Protein AF-A0A9P6L3S0-F1 (afdb_monomer_lite)

Radius of gyration: 37.4 Å; chains: 1; bounding box: 106×52×99 Å

Foldseek 3Di:
DDDDDDDDDDDDDDDDDDDDDDPPPPDPDPDDPDPDPDDQDDDLVSVLVVLVVQLVVLVVVLVVLVVVQVVPPDDDPPDDRCNVVSVVSNVVSVVVNVVSVVPDPDDDPPVLVVCVVVVHDSVVVVVVVVVVVVVVVVVVVVVVVVVVVVLVVVVVVCCVVPVVCVVVSVVVVPPDDPPDPDPPDD

pLDDT: mean 77.79, std 22.4, range [33.81, 98.5]

InterPro domains:
  IPR019145 Mediator complex, subunit Med10 [PF09748] (57-168)

Organism: NCBI:txid56493

Structure (mmCIF, N/CA/C/O backbone):
data_AF-A0A9P6L3S0-F1
#
_entry.id   AF-A0A9P6L3S0-F1
#
loop_
_atom_site.group_PDB
_atom_site.id
_atom_site.type_symbol
_atom_site.label_atom_id
_atom_site.label_alt_id
_atom_site.label_comp_id
_atom_site.label_asym_id
_atom_site.label_entity_id
_atom_site.label_seq_id
_atom_site.pdbx_PDB_ins_code
_atom_site.Cartn_x
_atom_site.Cartn_y
_atom_site.Cartn_z
_atom_site.occupancy
_atom_site.B_iso_or_equiv
_atom_site.auth_seq_id
_atom_site.auth_comp_id
_atom_site.auth_asym_id
_atom_site.auth_atom_id
_atom_site.pdbx_PDB_model_num
ATOM 1 N N . MET A 1 1 ? -80.466 -21.678 23.713 1.00 36.19 1 MET A N 1
ATOM 2 C CA . MET A 1 1 ? -80.021 -23.000 23.225 1.00 36.19 1 MET A CA 1
ATOM 3 C C . MET A 1 1 ? -79.194 -22.789 21.971 1.00 36.19 1 MET A C 1
ATOM 5 O O . MET A 1 1 ? -79.570 -21.986 21.131 1.00 36.19 1 MET A O 1
ATOM 9 N N . ILE A 1 2 ? -78.038 -23.440 21.944 1.00 39.84 2 ILE A N 1
ATOM 10 C CA . ILE A 1 2 ? -76.988 -23.414 20.921 1.00 39.84 2 ILE A CA 1
ATOM 11 C C . ILE A 1 2 ? -77.471 -24.205 19.691 1.00 39.84 2 ILE A C 1
ATOM 13 O O . ILE A 1 2 ? -78.136 -25.219 19.889 1.00 39.84 2 ILE A O 1
ATOM 17 N N . THR A 1 3 ? -77.133 -23.787 18.462 1.00 38.44 3 THR A N 1
ATOM 18 C CA . THR A 1 3 ? -76.385 -24.572 17.438 1.00 38.44 3 THR A CA 1
ATOM 19 C C . THR A 1 3 ? -76.565 -24.054 15.997 1.00 38.44 3 THR A C 1
ATOM 21 O O . THR A 1 3 ? -77.657 -23.719 15.555 1.00 38.44 3 THR A O 1
ATOM 24 N N . HIS A 1 4 ? -75.411 -23.984 15.320 1.00 40.97 4 HIS A N 1
ATOM 25 C CA . HIS A 1 4 ? -75.074 -23.826 13.890 1.00 40.97 4 HIS A CA 1
ATOM 26 C C . HIS A 1 4 ? -75.721 -24.891 12.956 1.00 40.97 4 HIS A C 1
ATOM 28 O O . HIS A 1 4 ? -76.479 -25.705 13.479 1.00 40.97 4 HIS A O 1
ATOM 34 N N . PRO A 1 5 ? -75.335 -25.071 11.657 1.00 63.59 5 PRO A N 1
ATOM 35 C CA . PRO A 1 5 ? -74.514 -24.276 10.698 1.00 63.59 5 PRO A CA 1
ATOM 36 C C . PRO A 1 5 ? -75.133 -24.193 9.269 1.00 63.59 5 PRO A C 1
ATOM 38 O O . PRO A 1 5 ? -76.147 -24.824 9.002 1.00 63.59 5 PRO A O 1
ATOM 41 N N . ALA A 1 6 ? -74.474 -23.490 8.329 1.00 37.34 6 ALA A N 1
ATOM 42 C CA . ALA A 1 6 ? -73.977 -24.045 7.043 1.00 37.34 6 ALA A CA 1
ATOM 43 C C . ALA A 1 6 ? -73.708 -22.952 5.979 1.00 37.34 6 ALA A C 1
ATOM 45 O O . ALA A 1 6 ? -74.602 -22.210 5.585 1.00 37.34 6 ALA A O 1
ATOM 46 N N . SER A 1 7 ? -72.467 -22.907 5.487 1.00 40.56 7 SER A N 1
ATOM 47 C CA . SER A 1 7 ? -72.060 -22.386 4.159 1.00 40.56 7 SER A CA 1
ATOM 48 C C . SER A 1 7 ? -72.322 -23.485 3.091 1.00 40.56 7 SER A C 1
ATOM 50 O O . SER A 1 7 ? -72.719 -24.571 3.520 1.00 40.56 7 SER A O 1
ATOM 52 N N . PRO A 1 8 ? -72.041 -23.363 1.763 1.00 52.34 8 PRO A N 1
ATOM 53 C CA . PRO A 1 8 ? -71.324 -22.319 0.999 1.00 52.34 8 PRO A CA 1
ATOM 54 C C . PRO A 1 8 ? -71.945 -21.992 -0.395 1.00 52.34 8 PRO A C 1
ATOM 56 O O . PRO A 1 8 ? -72.910 -22.628 -0.799 1.00 52.34 8 PRO A O 1
ATOM 59 N N . THR A 1 9 ? -71.379 -21.035 -1.151 1.00 36.12 9 THR A N 1
ATOM 60 C CA . THR A 1 9 ? -71.015 -21.109 -2.601 1.00 36.12 9 THR A CA 1
ATOM 61 C C . THR A 1 9 ? -70.808 -19.711 -3.226 1.00 36.12 9 THR A C 1
ATOM 63 O O . THR A 1 9 ? -71.665 -18.840 -3.145 1.00 36.12 9 THR A O 1
ATOM 66 N N . SER A 1 10 ? -69.649 -19.525 -3.868 1.00 39.81 10 SER A N 1
ATOM 67 C CA . SER A 1 10 ? -69.268 -18.442 -4.814 1.00 39.81 10 SER A CA 1
ATOM 68 C C . SER A 1 10 ? -69.122 -19.090 -6.220 1.00 39.81 10 SER A C 1
ATOM 70 O O . SER A 1 10 ? -69.081 -20.326 -6.225 1.00 39.81 10 SER A O 1
ATOM 72 N N . PRO 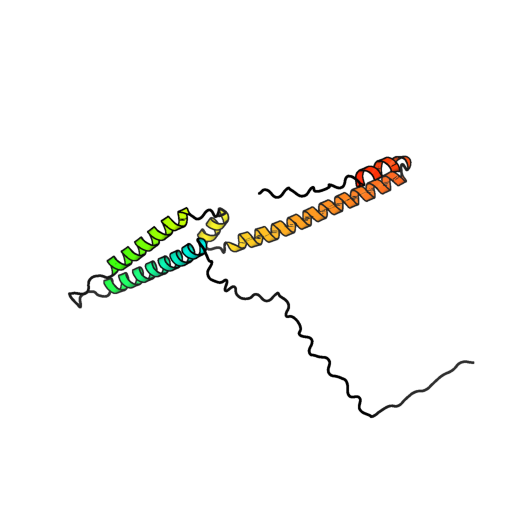A 1 11 ? -68.950 -18.406 -7.392 1.00 48.53 11 PRO A N 1
ATOM 73 C CA . PRO A 1 11 ? -68.384 -17.056 -7.611 1.00 48.53 11 PRO A CA 1
ATOM 74 C C . PRO A 1 11 ? -68.914 -16.242 -8.843 1.00 48.53 11 PRO A C 1
ATOM 76 O O . PRO A 1 11 ? -69.837 -16.659 -9.535 1.00 48.53 11 PRO A O 1
ATOM 79 N N . SER A 1 12 ? -68.208 -15.130 -9.142 1.00 33.81 12 SER A N 1
ATOM 80 C CA . SER A 1 12 ? -68.087 -14.388 -10.429 1.00 33.81 12 SER A CA 1
ATOM 81 C C . SER A 1 12 ? -69.222 -13.419 -10.811 1.00 33.81 12 SER A C 1
ATOM 83 O O . SER A 1 12 ? -70.386 -13.761 -10.723 1.00 33.81 12 SER A O 1
ATOM 85 N N . SER A 1 13 ? -69.009 -12.202 -11.326 1.00 35.81 13 SER A N 1
ATOM 86 C CA . SER A 1 13 ? -67.822 -11.417 -11.696 1.00 35.81 13 SER A CA 1
ATOM 87 C C . SER A 1 13 ? -68.298 -9.978 -11.980 1.00 35.81 13 SER A C 1
ATOM 89 O O . SER A 1 13 ? -69.328 -9.803 -12.627 1.00 35.81 13 SER A O 1
ATOM 91 N N . SER A 1 14 ? -67.569 -8.950 -11.539 1.00 36.91 14 SER A N 1
ATOM 92 C CA . SER A 1 14 ? -67.627 -7.606 -12.132 1.00 36.91 14 SER A CA 1
ATOM 93 C C . SER A 1 14 ? -66.351 -6.845 -11.786 1.00 36.91 14 SER A C 1
ATOM 95 O O . SER A 1 14 ? -65.942 -6.780 -10.629 1.00 36.91 14 SER A O 1
ATOM 97 N N . ALA A 1 15 ? -65.735 -6.311 -12.833 1.00 37.41 15 ALA A N 1
ATOM 98 C CA . ALA A 1 15 ? -64.419 -5.704 -12.905 1.00 37.41 15 ALA A CA 1
ATOM 99 C C . ALA A 1 15 ? -64.142 -4.617 -11.853 1.00 37.41 15 ALA A C 1
ATOM 101 O O . ALA A 1 15 ? -64.903 -3.662 -11.705 1.00 37.41 15 ALA A O 1
ATOM 102 N N . PHE A 1 16 ? -62.980 -4.728 -11.210 1.00 36.25 16 PHE A N 1
ATOM 103 C CA . PHE A 1 16 ? -62.315 -3.641 -10.502 1.00 36.25 16 PHE A CA 1
ATOM 104 C C . PHE A 1 16 ? -61.090 -3.242 -11.325 1.00 36.25 16 PHE A C 1
ATOM 106 O O . PHE A 1 16 ? -60.255 -4.087 -11.643 1.00 36.25 16 PHE A O 1
ATOM 113 N N . VAL A 1 17 ? -61.004 -1.967 -11.693 1.00 46.59 17 VAL A N 1
ATOM 114 C CA . VAL A 1 17 ? -59.798 -1.355 -12.255 1.00 46.59 17 VAL A CA 1
ATOM 115 C C . VAL A 1 17 ? -58.958 -0.882 -11.066 1.00 46.59 17 VAL A C 1
ATOM 117 O O . VAL A 1 17 ? -59.401 0.042 -10.383 1.00 46.59 17 VAL A O 1
ATOM 120 N N . PRO A 1 18 ? -57.780 -1.462 -10.764 1.00 38.50 18 PRO A N 1
ATOM 121 C CA . PRO A 1 18 ? -56.887 -0.870 -9.789 1.00 38.50 18 PRO A CA 1
ATOM 122 C C . PRO A 1 18 ? -55.943 0.110 -10.491 1.00 38.50 18 PRO A C 1
ATOM 124 O O . PRO A 1 18 ? -55.361 -0.182 -11.537 1.00 38.50 18 PRO A O 1
ATOM 127 N N . ALA A 1 19 ? -55.803 1.288 -9.891 1.00 42.41 19 ALA A N 1
ATOM 128 C CA . ALA A 1 19 ? -54.773 2.254 -10.225 1.00 42.41 19 ALA A CA 1
ATOM 129 C C . ALA A 1 19 ? -53.387 1.590 -10.171 1.00 42.41 19 ALA A C 1
ATOM 131 O O . ALA A 1 19 ? -53.048 0.911 -9.201 1.00 42.41 19 ALA A O 1
ATOM 132 N N . VAL A 1 20 ? -52.595 1.797 -11.221 1.00 46.62 20 VAL A N 1
ATOM 133 C CA . VAL A 1 20 ? -51.183 1.410 -11.289 1.00 46.62 20 VAL A CA 1
ATOM 134 C C . VAL A 1 20 ? -50.427 2.127 -10.161 1.00 46.62 20 VAL A C 1
ATOM 136 O O . VAL A 1 20 ? -50.418 3.360 -10.148 1.00 46.62 20 VAL A O 1
ATOM 139 N N . PRO A 1 21 ? -49.770 1.417 -9.226 1.00 46.62 21 PRO A N 1
ATOM 140 C CA . PRO A 1 21 ? -48.743 2.026 -8.400 1.00 46.62 21 PRO A CA 1
ATOM 141 C C . PRO A 1 21 ? -47.525 2.275 -9.293 1.00 46.62 21 PRO A C 1
ATOM 143 O O . PRO A 1 21 ? -47.104 1.392 -10.042 1.00 46.62 21 PRO A O 1
ATOM 146 N N . ALA A 1 22 ? -46.978 3.488 -9.232 1.00 48.97 22 ALA A N 1
ATOM 147 C CA . ALA A 1 22 ? -45.733 3.848 -9.900 1.00 48.97 22 ALA A CA 1
ATOM 148 C C . ALA A 1 22 ? -44.628 2.808 -9.612 1.00 48.97 22 ALA A C 1
ATOM 150 O O . ALA A 1 22 ? -44.590 2.264 -8.504 1.00 48.97 22 ALA A O 1
ATOM 151 N N . PRO A 1 23 ? -43.715 2.531 -10.563 1.00 42.75 23 PRO A N 1
ATOM 152 C CA . PRO A 1 23 ? -42.586 1.655 -10.299 1.00 42.75 23 PRO A CA 1
ATOM 153 C C . PRO A 1 23 ? -41.746 2.285 -9.189 1.00 42.75 23 PRO A C 1
ATOM 155 O O . PRO A 1 23 ? -41.123 3.329 -9.374 1.00 42.75 23 PRO A O 1
ATOM 158 N N . SER A 1 24 ? -41.745 1.650 -8.019 1.00 40.12 24 SER A N 1
ATOM 159 C CA . SER A 1 24 ? -40.757 1.894 -6.982 1.00 40.12 24 SER A CA 1
ATOM 160 C C . SER A 1 24 ? -39.388 1.638 -7.601 1.00 40.12 24 SER A C 1
ATOM 162 O O . SER A 1 24 ? -39.011 0.489 -7.835 1.00 40.12 24 SER A O 1
ATOM 164 N N . THR A 1 25 ? -38.666 2.710 -7.916 1.00 39.50 25 THR A N 1
ATOM 165 C CA . THR A 1 25 ? -37.251 2.658 -8.261 1.00 39.50 25 THR A CA 1
ATOM 166 C C . THR A 1 25 ? -36.519 2.112 -7.043 1.00 39.50 25 THR A C 1
ATOM 168 O O . THR A 1 25 ? -36.207 2.852 -6.112 1.00 39.50 25 THR A O 1
ATOM 171 N N . SER A 1 26 ? -36.303 0.799 -7.017 1.00 42.09 26 SER A N 1
ATOM 172 C CA . SER A 1 26 ? -35.380 0.161 -6.093 1.00 42.09 26 SER A CA 1
ATOM 173 C C . SER A 1 26 ? -34.012 0.791 -6.330 1.00 42.09 26 SER A C 1
ATOM 175 O O . SER A 1 26 ? -33.384 0.545 -7.361 1.00 42.09 26 SER A O 1
ATOM 177 N N . THR A 1 27 ? -33.570 1.647 -5.415 1.00 44.84 27 THR A N 1
ATOM 178 C CA . THR A 1 27 ? -32.173 2.072 -5.360 1.00 44.84 27 THR A CA 1
ATOM 179 C C . THR A 1 27 ? -31.319 0.810 -5.241 1.00 44.84 27 THR A C 1
ATOM 181 O O . THR A 1 27 ? -31.549 0.032 -4.310 1.00 44.84 27 THR A O 1
ATOM 184 N N . PRO A 1 28 ? -30.391 0.546 -6.175 1.00 42.53 28 PRO A N 1
ATOM 185 C CA . PRO A 1 28 ? -29.525 -0.613 -6.058 1.00 42.53 28 PRO A CA 1
ATOM 186 C C . PRO A 1 28 ? -28.640 -0.432 -4.822 1.00 42.53 28 PRO A C 1
ATOM 188 O O . PRO A 1 28 ? -28.132 0.662 -4.568 1.00 42.53 28 PRO A O 1
ATOM 191 N N . ALA A 1 29 ? -28.511 -1.497 -4.029 1.00 43.94 29 ALA A N 1
ATOM 192 C CA . ALA A 1 29 ? -27.646 -1.529 -2.857 1.00 43.94 29 ALA A CA 1
ATOM 193 C C . ALA A 1 29 ? -26.195 -1.163 -3.248 1.00 43.94 29 ALA A C 1
ATOM 195 O O . ALA A 1 29 ? -25.765 -1.540 -4.342 1.00 43.94 29 ALA A O 1
ATOM 196 N N . PRO A 1 30 ? -25.426 -0.458 -2.392 1.00 48.47 30 PRO A N 1
ATOM 197 C CA . PRO A 1 30 ? -24.122 0.096 -2.772 1.00 48.47 30 PRO A CA 1
ATOM 198 C C . PRO A 1 30 ? -23.015 -0.955 -2.933 1.00 48.47 30 PRO A C 1
ATOM 200 O O . PRO A 1 30 ? -21.938 -0.628 -3.423 1.00 48.47 30 PRO A O 1
ATOM 203 N N . ASP A 1 31 ? -23.262 -2.208 -2.554 1.00 52.88 31 ASP A N 1
ATOM 204 C CA . ASP A 1 31 ? -22.249 -3.258 -2.556 1.00 52.88 31 ASP A CA 1
ATOM 205 C C . ASP A 1 31 ? -22.349 -4.132 -3.806 1.00 52.88 31 ASP A C 1
ATOM 207 O O . ASP A 1 31 ? -22.933 -5.214 -3.839 1.00 52.88 31 ASP A O 1
ATOM 211 N N . SER A 1 32 ? -21.733 -3.650 -4.877 1.00 44.53 32 SER A N 1
ATOM 212 C CA . SER A 1 32 ? -21.188 -4.510 -5.923 1.00 44.53 32 SER A CA 1
ATOM 213 C C . SER A 1 32 ? -19.760 -4.048 -6.196 1.00 44.53 32 SER A C 1
ATOM 215 O O . SER A 1 32 ? -19.552 -2.846 -6.379 1.00 44.53 32 SER A O 1
ATOM 217 N N . PRO A 1 33 ? -18.760 -4.952 -6.213 1.00 47.09 33 PRO A N 1
ATOM 218 C CA . PRO A 1 33 ? -17.369 -4.572 -6.376 1.00 47.09 33 PRO A CA 1
ATOM 219 C C . PRO A 1 33 ? -17.178 -4.109 -7.816 1.00 47.09 33 PRO A C 1
ATOM 221 O O . PRO A 1 33 ? -16.961 -4.898 -8.736 1.00 47.09 33 PRO A O 1
ATOM 224 N N . ARG A 1 34 ? -17.300 -2.802 -8.033 1.00 52.50 34 ARG A N 1
ATOM 225 C CA . ARG A 1 34 ? -16.847 -2.175 -9.265 1.00 52.50 34 ARG A CA 1
ATOM 226 C C . ARG A 1 34 ? -15.345 -2.424 -9.315 1.00 52.50 34 ARG A C 1
ATOM 228 O O . ARG A 1 34 ? -14.624 -1.898 -8.475 1.00 52.50 34 ARG A O 1
ATOM 235 N N . LEU A 1 35 ? -14.890 -3.254 -10.258 1.00 41.25 35 LEU A N 1
ATOM 236 C CA . LEU A 1 35 ? -13.470 -3.370 -10.587 1.00 41.25 35 LEU A CA 1
ATOM 237 C C . LEU A 1 35 ? -12.919 -1.949 -10.723 1.00 41.25 35 LEU A C 1
ATOM 239 O O . LEU A 1 35 ? -13.374 -1.169 -11.563 1.00 41.25 35 LEU A O 1
ATOM 243 N N . SER A 1 36 ? -12.031 -1.613 -9.797 1.00 46.91 36 SER A N 1
ATOM 244 C CA . SER A 1 36 ? -11.532 -0.279 -9.515 1.00 46.91 36 SER A CA 1
ATOM 245 C C . SER A 1 36 ? -10.761 0.253 -10.718 1.00 46.91 36 SER A C 1
ATOM 247 O O . SER A 1 36 ? -9.560 0.050 -10.834 1.00 46.91 36 SER A O 1
ATOM 249 N N . GLN A 1 37 ? -11.433 0.949 -11.629 1.00 45.03 37 GLN A N 1
ATOM 250 C CA . GLN A 1 37 ? -10.759 1.976 -12.413 1.00 45.03 37 GLN A CA 1
ATOM 251 C C . GLN A 1 37 ? -10.904 3.272 -11.630 1.00 45.03 37 GLN A C 1
ATOM 253 O O . GLN A 1 37 ? -11.813 4.069 -11.860 1.00 45.03 37 GLN A O 1
ATOM 258 N N . THR A 1 38 ? -10.042 3.427 -10.628 1.00 55.50 38 THR A N 1
ATOM 259 C CA . THR A 1 38 ? -9.727 4.755 -10.115 1.00 55.50 38 THR A CA 1
ATOM 260 C C . THR A 1 38 ? -9.110 5.546 -11.271 1.00 55.50 38 THR A C 1
ATOM 262 O O . THR A 1 38 ? -8.281 4.987 -11.995 1.00 55.50 38 THR A O 1
ATOM 265 N N . PRO A 1 39 ? -9.531 6.802 -11.510 1.00 62.31 39 PRO A N 1
ATOM 266 C CA . PRO A 1 39 ? -8.854 7.656 -12.483 1.00 62.31 39 PRO A CA 1
ATOM 267 C C . PRO A 1 39 ? -7.349 7.717 -12.160 1.00 62.31 39 PRO A C 1
ATOM 269 O O . PRO A 1 39 ? -6.996 7.514 -10.992 1.00 62.31 39 PRO A O 1
ATOM 272 N N . PRO A 1 40 ? -6.474 7.973 -13.156 1.00 61.78 40 PRO A N 1
ATOM 273 C CA . PRO A 1 40 ? -5.042 8.112 -12.915 1.00 61.78 40 PRO A CA 1
ATOM 274 C C . PRO A 1 40 ? -4.829 9.062 -11.735 1.00 61.78 40 PRO A C 1
ATOM 276 O O . PRO A 1 40 ? -5.460 10.128 -11.724 1.00 61.78 40 PRO A O 1
ATOM 279 N N . PRO A 1 41 ? -4.037 8.675 -10.723 1.00 65.81 41 PRO A N 1
ATOM 280 C CA . PRO A 1 41 ? -3.834 9.529 -9.570 1.00 65.81 41 PRO A CA 1
ATOM 281 C C . PRO A 1 41 ? -3.326 10.886 -10.057 1.00 65.81 41 PRO A C 1
ATOM 283 O O . PRO A 1 41 ? -2.483 10.968 -10.940 1.00 65.81 41 PRO A O 1
ATOM 286 N N . THR A 1 42 ? -3.906 11.966 -9.550 1.00 76.69 42 THR A N 1
ATOM 287 C CA . THR A 1 42 ? -3.472 13.332 -9.865 1.00 76.69 42 THR A CA 1
ATOM 288 C C . THR A 1 42 ? -2.450 13.810 -8.840 1.00 76.69 42 THR A C 1
ATOM 290 O O . THR A 1 42 ? -2.554 13.477 -7.659 1.00 76.69 42 THR A O 1
ATOM 293 N N . GLY A 1 43 ? -1.499 14.640 -9.271 1.00 85.94 43 GLY A N 1
ATOM 294 C CA . GLY A 1 43 ? -0.439 15.190 -8.421 1.00 85.94 43 GLY A CA 1
ATOM 295 C C . GLY A 1 43 ? 0.828 14.333 -8.419 1.00 85.94 43 GLY A C 1
ATOM 296 O O . GLY A 1 43 ? 0.976 13.433 -9.239 1.00 85.94 43 GLY A O 1
ATOM 297 N N . LEU A 1 44 ? 1.726 14.593 -7.465 1.00 86.81 44 LEU A N 1
ATOM 298 C CA . LEU A 1 44 ? 3.085 14.027 -7.426 1.00 86.81 44 LEU A CA 1
ATOM 299 C C . LEU A 1 44 ? 3.130 12.489 -7.507 1.00 86.81 44 LEU A C 1
ATOM 301 O O . LEU A 1 44 ? 4.012 11.924 -8.148 1.00 86.81 44 LEU A O 1
ATOM 305 N N . GLN A 1 45 ? 2.170 11.809 -6.873 1.00 86.19 45 GLN A N 1
ATOM 306 C CA . GLN A 1 45 ? 2.052 10.346 -6.910 1.00 86.19 45 GLN A CA 1
ATOM 307 C C . GLN A 1 45 ? 1.702 9.843 -8.321 1.00 86.19 45 GLN A C 1
ATOM 309 O O . GLN A 1 45 ? 2.238 8.838 -8.776 1.00 86.19 45 GLN A O 1
ATOM 314 N N . GLY A 1 46 ? 0.826 10.566 -9.020 1.00 88.31 46 GLY A N 1
ATOM 315 C CA . GLY A 1 46 ? 0.444 10.286 -10.399 1.00 88.31 46 GLY A CA 1
ATOM 316 C C . GLY A 1 46 ? 1.585 10.446 -11.378 1.00 88.31 46 GLY A C 1
ATOM 317 O O . GLY A 1 46 ? 1.825 9.564 -12.199 1.00 88.31 46 GLY A O 1
ATOM 318 N N . ASP A 1 47 ? 2.315 11.551 -11.247 1.00 89.88 47 ASP A N 1
ATOM 319 C CA . ASP A 1 47 ? 3.483 11.830 -12.077 1.00 89.88 47 ASP A CA 1
ATOM 320 C C . ASP A 1 47 ? 4.545 10.734 -11.897 1.00 89.88 47 ASP A C 1
ATOM 322 O O . ASP A 1 47 ? 5.108 10.247 -12.876 1.00 89.88 47 ASP A O 1
ATOM 326 N N . LEU A 1 48 ? 4.754 10.264 -10.661 1.00 91.50 48 LEU A N 1
ATOM 327 C CA . LEU A 1 48 ? 5.627 9.124 -10.380 1.00 91.50 48 LEU A CA 1
ATOM 328 C C . LEU A 1 48 ? 5.132 7.829 -11.040 1.00 91.50 48 LEU A C 1
ATOM 330 O O . LEU A 1 48 ? 5.932 7.097 -11.618 1.00 91.50 48 LEU A O 1
ATOM 334 N N . GLU A 1 49 ? 3.837 7.521 -10.952 1.00 91.19 49 GLU A N 1
ATOM 335 C CA . GLU A 1 49 ? 3.267 6.317 -11.565 1.00 91.19 49 GLU A CA 1
ATOM 336 C C . GLU A 1 49 ? 3.409 6.332 -13.090 1.00 91.19 49 GLU A C 1
ATOM 338 O O . GLU A 1 49 ? 3.821 5.331 -13.681 1.00 91.19 49 GLU A O 1
ATOM 343 N N . VAL A 1 50 ? 3.127 7.470 -13.729 1.00 92.88 50 VAL A N 1
ATOM 344 C CA . VAL A 1 50 ? 3.317 7.653 -15.174 1.00 92.88 50 VAL A CA 1
ATOM 345 C C . VAL A 1 50 ? 4.784 7.451 -15.549 1.00 92.88 50 VAL A C 1
ATOM 347 O O . VAL A 1 50 ? 5.075 6.732 -16.508 1.00 92.88 50 VAL A O 1
ATOM 350 N N . GLU A 1 51 ? 5.706 8.021 -14.776 1.00 95.12 51 GLU A N 1
ATOM 351 C CA . GLU A 1 51 ? 7.142 7.911 -15.026 1.00 95.12 51 GLU A CA 1
ATOM 352 C C . GLU A 1 51 ? 7.660 6.473 -14.833 1.00 95.12 51 GLU A C 1
ATOM 354 O O . GLU A 1 51 ? 8.415 5.967 -15.664 1.00 95.12 51 GLU A O 1
ATOM 359 N N . LEU A 1 52 ? 7.195 5.757 -13.800 1.00 95.56 52 LEU A N 1
ATOM 360 C CA . LEU A 1 52 ? 7.517 4.341 -13.565 1.00 95.56 52 LEU A CA 1
ATOM 361 C C . LEU A 1 52 ? 7.025 3.445 -14.710 1.00 95.56 52 LEU A C 1
ATOM 363 O O . LEU A 1 52 ? 7.747 2.550 -15.160 1.00 95.56 52 LEU A O 1
ATOM 367 N N . VAL A 1 53 ? 5.813 3.696 -15.214 1.00 95.75 53 VAL A N 1
ATOM 368 C CA . VAL A 1 53 ? 5.273 2.994 -16.389 1.00 95.75 53 VAL A CA 1
ATOM 369 C C . VAL A 1 53 ? 6.086 3.336 -17.642 1.00 95.75 53 VAL A C 1
ATOM 371 O O . VAL A 1 53 ? 6.387 2.447 -18.446 1.00 95.75 53 VAL A O 1
ATOM 374 N N . GLY A 1 54 ? 6.485 4.599 -17.803 1.00 96.38 54 GLY A N 1
ATOM 375 C CA . GLY A 1 54 ? 7.386 5.056 -18.862 1.00 96.38 54 GLY A CA 1
ATOM 376 C C . GLY A 1 54 ? 8.715 4.300 -18.855 1.00 96.38 54 GLY A C 1
ATOM 377 O O . GLY A 1 54 ? 9.095 3.714 -19.872 1.00 96.38 54 GLY A O 1
ATOM 378 N N . LEU A 1 55 ? 9.359 4.204 -17.690 1.00 98.00 55 LEU A N 1
ATOM 379 C CA . LEU A 1 55 ? 10.604 3.463 -17.500 1.00 98.00 55 LEU A CA 1
ATOM 380 C C . LEU A 1 55 ? 10.454 1.978 -17.853 1.00 98.00 55 LEU A C 1
ATOM 382 O O . LEU A 1 55 ? 11.293 1.429 -18.571 1.00 98.00 55 LEU A O 1
ATOM 386 N N . ALA A 1 56 ? 9.389 1.318 -17.388 1.00 97.50 56 ALA A N 1
ATOM 387 C CA . ALA A 1 56 ? 9.140 -0.090 -17.700 1.00 97.50 56 ALA A CA 1
ATOM 388 C C . ALA A 1 56 ? 9.025 -0.322 -19.218 1.00 97.50 56 ALA A C 1
ATOM 390 O O . ALA A 1 56 ? 9.641 -1.243 -19.767 1.00 97.50 56 ALA A O 1
ATOM 391 N N . ASN A 1 57 ? 8.306 0.560 -19.918 1.00 97.38 57 ASN A N 1
ATOM 392 C CA . ASN A 1 57 ? 8.198 0.525 -21.375 1.00 97.38 57 ASN A CA 1
ATOM 393 C C . ASN A 1 57 ? 9.543 0.803 -22.061 1.00 97.38 57 ASN A C 1
ATOM 395 O O . ASN A 1 57 ? 9.882 0.138 -23.041 1.00 97.38 57 ASN A O 1
ATOM 399 N N . ALA A 1 58 ? 10.332 1.755 -21.558 1.00 97.25 58 ALA A N 1
ATOM 400 C CA . ALA A 1 58 ? 11.660 2.057 -22.086 1.00 97.25 58 ALA A CA 1
ATOM 401 C C . ALA A 1 58 ? 12.614 0.858 -21.955 1.00 97.25 58 ALA A C 1
ATOM 403 O O . ALA A 1 58 ? 13.301 0.520 -22.921 1.00 97.25 58 ALA A O 1
ATOM 404 N N . LEU A 1 59 ? 12.595 0.156 -20.816 1.00 97.94 59 LEU A N 1
ATOM 405 C CA . LEU A 1 59 ? 13.369 -1.070 -20.591 1.00 97.94 59 LEU A CA 1
ATOM 406 C C . LEU A 1 59 ? 12.940 -2.203 -21.533 1.00 97.94 59 LEU A C 1
ATOM 408 O O . LEU A 1 59 ? 13.790 -2.867 -22.132 1.00 97.94 59 LEU A O 1
ATOM 412 N N . TYR A 1 60 ? 11.634 -2.391 -21.730 1.00 97.31 60 TYR A N 1
ATOM 413 C CA . TYR A 1 60 ? 11.112 -3.366 -22.689 1.00 97.31 60 TYR A CA 1
ATOM 414 C C . TYR A 1 60 ? 11.542 -3.044 -24.133 1.00 97.31 60 TYR A C 1
ATOM 416 O O . TYR A 1 60 ? 12.032 -3.909 -24.869 1.00 97.31 60 TYR A O 1
ATOM 424 N N . ASN A 1 61 ? 11.419 -1.777 -24.535 1.00 95.44 61 ASN A N 1
ATOM 425 C CA . ASN A 1 61 ? 11.825 -1.295 -25.855 1.00 95.44 61 ASN A CA 1
ATOM 426 C C . ASN A 1 61 ? 13.337 -1.423 -26.078 1.00 95.44 61 ASN A C 1
ATOM 428 O O . ASN A 1 61 ? 13.778 -1.758 -27.179 1.00 95.44 61 ASN A O 1
ATOM 432 N N . LEU A 1 62 ? 14.143 -1.186 -25.043 1.00 96.00 62 LEU A N 1
ATOM 433 C CA . LEU A 1 62 ? 15.580 -1.424 -25.085 1.00 96.00 62 LEU A CA 1
ATOM 434 C C . LEU A 1 62 ? 15.873 -2.911 -25.318 1.00 96.00 62 LEU A C 1
ATOM 436 O O . LEU A 1 62 ? 16.620 -3.234 -26.240 1.00 96.00 62 LEU A O 1
ATOM 440 N N . GLY A 1 63 ? 15.244 -3.811 -24.556 1.00 94.00 63 GLY A N 1
ATOM 441 C CA . GLY A 1 63 ? 15.422 -5.258 -24.708 1.00 94.00 63 GLY A CA 1
ATOM 442 C C . GLY A 1 63 ? 15.101 -5.751 -26.1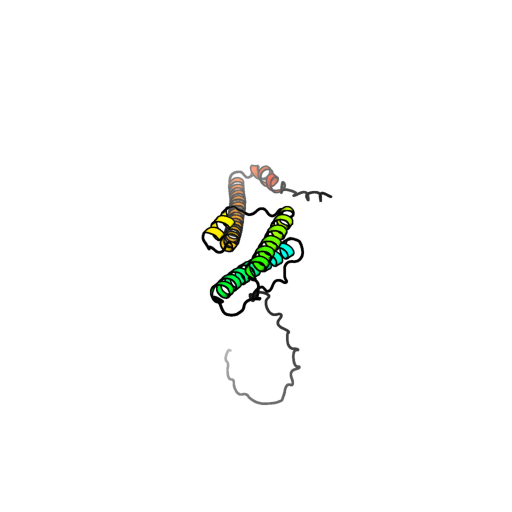23 1.00 94.00 63 GLY A C 1
ATOM 443 O O . GLY A 1 63 ? 15.910 -6.438 -26.748 1.00 94.00 63 GLY A O 1
ATOM 444 N N . THR A 1 64 ? 13.962 -5.333 -26.678 1.00 93.06 64 THR A N 1
ATOM 445 C CA . THR A 1 64 ? 13.568 -5.690 -28.054 1.00 93.06 64 THR A CA 1
ATOM 446 C C . THR A 1 64 ? 14.491 -5.079 -29.117 1.00 93.06 64 THR A C 1
ATOM 448 O O . THR A 1 64 ? 14.799 -5.735 -30.117 1.00 93.06 64 THR A O 1
ATOM 451 N N . THR A 1 65 ? 14.996 -3.859 -28.895 1.00 91.50 65 THR A N 1
ATOM 452 C CA . THR A 1 65 ? 15.959 -3.198 -29.795 1.00 91.50 65 THR A CA 1
ATOM 453 C C . THR A 1 65 ? 17.308 -3.913 -29.790 1.00 91.50 65 THR A C 1
ATOM 455 O O . THR A 1 65 ? 17.883 -4.110 -30.854 1.00 91.50 65 THR A O 1
ATOM 458 N N . VAL A 1 66 ? 17.797 -4.360 -28.629 1.00 91.12 66 VAL A N 1
ATOM 459 C CA . VAL A 1 66 ? 19.046 -5.136 -28.532 1.00 91.12 66 VAL A CA 1
ATOM 460 C C . VAL A 1 66 ? 18.929 -6.444 -29.310 1.00 91.12 66 VAL A C 1
ATOM 462 O O . VAL A 1 66 ? 19.806 -6.750 -30.112 1.00 91.12 66 VAL A O 1
ATOM 465 N N . ILE A 1 67 ? 17.828 -7.184 -29.142 1.00 89.44 67 ILE A N 1
ATOM 466 C CA . ILE A 1 67 ? 17.584 -8.424 -29.897 1.00 89.44 67 ILE A CA 1
ATOM 467 C C . ILE A 1 67 ? 17.538 -8.136 -31.403 1.00 89.44 67 ILE A C 1
ATOM 469 O O . ILE A 1 67 ? 18.146 -8.861 -32.191 1.00 89.44 67 ILE A O 1
ATOM 473 N N . SER A 1 68 ? 16.858 -7.060 -31.805 1.00 85.75 68 SER A N 1
ATOM 474 C CA . SER A 1 68 ? 16.739 -6.657 -33.210 1.00 85.75 68 SER A CA 1
ATOM 475 C C . SER A 1 68 ? 18.088 -6.259 -33.812 1.00 85.75 68 SER A C 1
ATOM 477 O O . SER A 1 68 ? 18.419 -6.702 -34.907 1.00 85.75 68 SER A O 1
ATOM 479 N N . ASP A 1 69 ? 18.895 -5.470 -33.104 1.00 84.44 69 ASP A N 1
ATOM 480 C CA . ASP A 1 69 ? 20.209 -5.022 -33.574 1.00 84.44 69 ASP A CA 1
ATOM 481 C C . ASP A 1 69 ? 21.235 -6.167 -33.608 1.00 84.44 69 ASP A C 1
ATOM 483 O O . ASP A 1 69 ? 22.088 -6.180 -34.494 1.00 84.44 69 ASP A O 1
ATOM 487 N N . LEU A 1 70 ? 21.136 -7.148 -32.700 1.00 81.69 70 LEU A N 1
ATOM 488 C CA . LEU A 1 70 ? 21.951 -8.371 -32.730 1.00 81.69 70 LEU A CA 1
ATOM 489 C C . LEU A 1 70 ? 21.529 -9.326 -33.854 1.00 81.69 70 LEU A C 1
ATOM 491 O O . LEU A 1 70 ? 22.379 -9.961 -34.464 1.00 81.69 70 LEU A O 1
ATOM 495 N N . SER A 1 71 ? 20.230 -9.407 -34.155 1.00 76.12 71 SER A N 1
ATOM 496 C CA . SER A 1 71 ? 19.705 -10.260 -35.233 1.00 76.12 71 SER A CA 1
ATOM 497 C C . SER A 1 71 ? 19.957 -9.672 -36.626 1.00 76.12 71 SER A C 1
ATOM 499 O O . SER A 1 71 ? 19.960 -10.395 -37.619 1.00 76.12 71 SER A O 1
ATOM 501 N N . ARG A 1 72 ? 20.182 -8.355 -36.720 1.00 69.69 72 ARG A N 1
ATOM 502 C CA . ARG A 1 72 ? 20.534 -7.637 -37.956 1.00 69.69 72 ARG A CA 1
ATOM 503 C C . ARG A 1 72 ? 22.035 -7.703 -38.214 1.00 69.69 72 ARG A C 1
ATOM 505 O O . ARG A 1 72 ? 22.698 -6.696 -38.463 1.00 69.69 72 ARG A O 1
ATOM 512 N N . GLU A 1 73 ? 22.584 -8.904 -38.164 1.00 58.72 73 GLU A N 1
ATOM 513 C CA . GLU A 1 73 ? 23.954 -9.137 -38.570 1.00 58.72 73 GLU A CA 1
ATOM 514 C C . GLU A 1 73 ? 24.007 -9.057 -40.110 1.00 58.72 73 GLU A C 1
ATOM 516 O O . GLU A 1 73 ? 23.513 -9.935 -40.808 1.00 58.72 73 GLU A O 1
ATOM 521 N N . LYS A 1 74 ? 24.611 -7.975 -40.634 1.00 56.91 74 LYS A N 1
ATOM 522 C CA . LYS A 1 74 ? 25.290 -7.878 -41.951 1.00 56.91 74 LYS A CA 1
ATOM 523 C C . LYS A 1 74 ? 24.618 -7.184 -43.157 1.00 56.91 74 LYS A C 1
ATOM 525 O O . LYS A 1 74 ? 25.364 -6.792 -44.049 1.00 56.91 74 LYS A O 1
ATOM 530 N N . ASP A 1 75 ? 23.312 -6.913 -43.213 1.00 53.75 75 ASP A N 1
ATOM 531 C CA . ASP A 1 75 ? 22.713 -6.637 -44.544 1.00 53.75 75 ASP A CA 1
ATOM 532 C C . ASP A 1 75 ? 22.605 -5.187 -45.052 1.00 53.75 75 ASP A C 1
ATOM 534 O O . ASP A 1 75 ? 22.369 -5.007 -46.248 1.00 53.75 75 ASP A O 1
ATOM 538 N N . LYS A 1 76 ? 22.794 -4.125 -44.250 1.00 57.34 76 LYS A N 1
ATOM 539 C CA . LYS A 1 76 ? 22.769 -2.745 -44.801 1.00 57.34 76 LYS A CA 1
ATOM 540 C C . LYS A 1 76 ? 23.761 -1.787 -44.130 1.00 57.34 76 LYS A C 1
ATOM 542 O O . LYS A 1 76 ? 23.496 -1.343 -43.011 1.00 57.34 76 LYS A O 1
ATOM 547 N N . PRO A 1 77 ? 24.859 -1.395 -44.808 1.00 47.72 77 PRO A N 1
ATOM 548 C CA . PRO A 1 77 ? 25.712 -0.312 -44.333 1.00 47.72 77 PRO A CA 1
ATOM 549 C C . PRO A 1 77 ? 24.917 1.003 -44.366 1.00 47.72 77 PRO A C 1
ATOM 551 O O . PRO A 1 77 ? 24.436 1.411 -45.419 1.00 47.72 77 PRO A O 1
ATOM 554 N N . GLY A 1 78 ? 24.737 1.640 -43.204 1.00 58.34 78 GLY A N 1
ATOM 555 C CA . GLY A 1 78 ? 24.115 2.969 -43.086 1.00 58.34 78 GLY A CA 1
ATOM 556 C C . GLY A 1 78 ? 23.002 3.107 -42.043 1.00 58.34 78 GLY A C 1
ATOM 557 O O . GLY A 1 78 ? 22.652 4.232 -41.697 1.00 58.34 78 GLY A O 1
ATOM 558 N N . VAL A 1 79 ? 22.465 2.011 -41.492 1.00 61.88 79 VAL A N 1
ATOM 559 C CA . VAL A 1 79 ? 21.516 2.090 -40.364 1.00 61.88 79 VAL A CA 1
ATOM 560 C C . VAL A 1 79 ? 22.301 1.970 -39.060 1.00 61.88 79 VAL A C 1
ATOM 562 O O . VAL A 1 79 ? 22.732 0.880 -38.691 1.00 61.88 79 VAL A O 1
ATOM 565 N N . GLY A 1 80 ? 22.537 3.102 -38.391 1.00 64.69 80 GLY A N 1
ATOM 566 C CA . GLY A 1 80 ? 23.189 3.133 -37.080 1.00 64.69 80 GLY A CA 1
ATOM 567 C C . GLY A 1 80 ? 22.423 2.305 -36.042 1.00 64.69 80 GLY A C 1
ATOM 568 O O . GLY A 1 80 ? 21.198 2.198 -36.107 1.00 64.69 80 GLY A O 1
ATOM 569 N N . LYS A 1 81 ? 23.151 1.713 -35.088 1.00 70.75 81 LYS A N 1
ATOM 570 C CA . LYS A 1 81 ? 22.570 0.925 -33.990 1.00 70.75 81 LYS A CA 1
ATOM 571 C C . LYS A 1 81 ? 21.653 1.816 -33.144 1.00 70.75 81 LYS A C 1
ATOM 573 O O . LYS A 1 81 ? 22.094 2.856 -32.656 1.00 70.75 81 LYS A O 1
ATOM 578 N N . GLN A 1 82 ? 20.393 1.421 -32.965 1.00 85.25 82 GLN A N 1
ATOM 579 C CA . GLN A 1 82 ? 19.390 2.198 -32.221 1.00 85.25 82 GLN A CA 1
ATOM 580 C C . GLN A 1 82 ? 19.497 2.009 -30.707 1.00 85.25 82 GLN A C 1
ATOM 582 O O . GLN A 1 82 ? 18.945 2.811 -29.953 1.00 85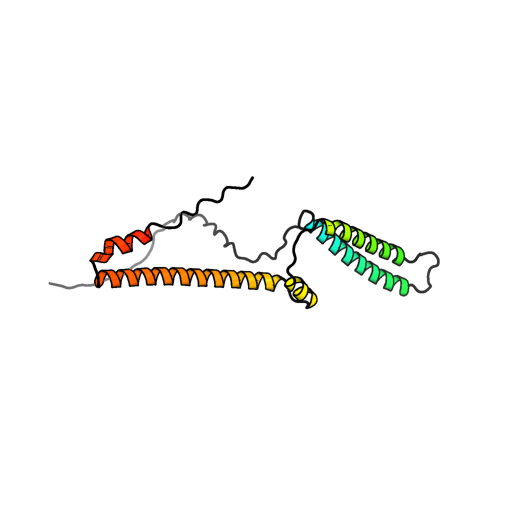.25 82 GLN A O 1
ATOM 587 N N . VAL A 1 83 ? 20.246 0.999 -30.254 1.00 89.88 83 VAL A N 1
ATOM 588 C CA . VAL A 1 83 ? 20.465 0.719 -28.826 1.00 89.88 83 VAL A CA 1
ATOM 589 C C . VAL A 1 83 ? 20.937 1.955 -28.057 1.00 89.88 83 VAL A C 1
ATOM 591 O O . VAL A 1 83 ? 20.405 2.224 -26.986 1.00 89.88 83 VAL A O 1
ATOM 594 N N . GLY A 1 84 ? 21.870 2.746 -28.602 1.00 90.50 84 GLY A N 1
ATOM 595 C CA . GLY A 1 84 ? 22.384 3.937 -27.909 1.00 90.50 84 GLY A CA 1
ATOM 596 C C . GLY A 1 84 ? 21.290 4.958 -27.580 1.00 90.50 84 GLY A C 1
ATOM 597 O O . GLY A 1 84 ? 21.238 5.475 -26.469 1.00 90.50 84 GLY A O 1
ATOM 598 N N . LEU A 1 85 ? 20.355 5.179 -28.510 1.00 92.12 85 LEU A N 1
ATOM 599 C CA . LEU A 1 85 ? 19.207 6.058 -28.283 1.00 92.12 85 LEU A CA 1
ATOM 600 C C . LEU A 1 85 ? 18.280 5.504 -27.192 1.00 92.12 85 LEU A C 1
ATOM 602 O O . LEU A 1 85 ? 17.797 6.259 -26.355 1.00 92.12 85 LEU A O 1
ATOM 606 N N . ARG A 1 86 ? 18.041 4.187 -27.183 1.00 94.88 86 ARG A N 1
ATOM 607 C CA . ARG A 1 86 ? 17.186 3.532 -26.180 1.00 94.88 86 ARG A CA 1
ATOM 608 C C . ARG A 1 86 ? 17.791 3.555 -24.782 1.00 94.88 86 ARG A C 1
ATOM 610 O O . ARG A 1 86 ? 17.059 3.726 -23.817 1.00 94.88 86 ARG A O 1
ATOM 617 N N . VAL A 1 87 ? 19.111 3.419 -24.673 1.00 96.31 87 VAL A N 1
ATOM 618 C CA . VAL A 1 87 ? 19.816 3.561 -23.392 1.00 96.31 87 VAL A CA 1
ATOM 619 C C . VAL A 1 87 ? 19.628 4.971 -22.840 1.00 96.31 87 VAL A C 1
ATOM 621 O O . VAL A 1 87 ? 19.260 5.104 -21.678 1.00 96.31 87 VAL A O 1
ATOM 624 N N . ASN A 1 88 ? 19.791 6.006 -23.670 1.00 96.25 88 ASN A N 1
ATOM 625 C CA . ASN A 1 88 ? 19.577 7.387 -23.230 1.00 96.25 88 ASN A CA 1
ATOM 626 C C . ASN A 1 88 ? 18.143 7.610 -22.725 1.00 96.25 88 ASN A C 1
ATOM 628 O O . ASN A 1 88 ? 17.972 8.194 -21.668 1.00 96.25 88 ASN A O 1
ATOM 632 N N . GLN A 1 89 ? 17.132 7.045 -23.397 1.00 96.19 89 GLN A N 1
ATOM 633 C CA . GLN A 1 89 ? 15.739 7.118 -22.928 1.00 96.19 89 GLN A CA 1
ATOM 634 C C . GLN A 1 89 ? 15.557 6.517 -21.526 1.00 96.19 89 GLN A C 1
ATOM 636 O O . GLN A 1 89 ? 14.867 7.094 -20.694 1.00 96.19 89 GLN A O 1
ATOM 641 N N . VAL A 1 90 ? 16.185 5.372 -21.237 1.00 97.88 90 VAL A N 1
ATOM 642 C CA . VAL A 1 90 ? 16.147 4.768 -19.893 1.00 97.88 90 VAL A CA 1
ATOM 643 C C . VAL A 1 90 ? 16.837 5.668 -18.863 1.00 97.88 90 VAL A C 1
ATOM 645 O O . VAL A 1 90 ? 16.323 5.828 -17.759 1.00 97.88 90 VAL A O 1
ATOM 648 N N . VAL A 1 91 ? 17.980 6.263 -19.217 1.00 98.00 91 VAL A N 1
ATOM 649 C CA . VAL A 1 91 ? 18.705 7.199 -18.342 1.00 98.00 91 VAL A CA 1
ATOM 650 C C . VAL A 1 91 ? 17.856 8.433 -18.030 1.00 98.00 91 VAL A C 1
ATOM 652 O O 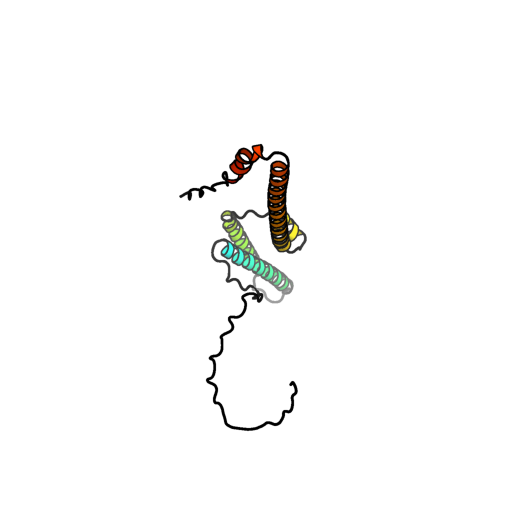. VAL A 1 91 ? 17.788 8.826 -16.868 1.00 98.00 91 VAL A O 1
ATOM 655 N N . ASP A 1 92 ? 17.170 8.993 -19.027 1.00 97.75 92 ASP A N 1
ATOM 656 C CA . ASP A 1 92 ? 16.291 10.153 -18.854 1.00 97.75 92 ASP A CA 1
ATOM 657 C C . ASP A 1 92 ? 15.144 9.838 -17.876 1.00 97.75 92 ASP A C 1
ATOM 659 O O . ASP A 1 92 ? 14.905 10.604 -16.942 1.00 97.75 92 ASP A O 1
ATOM 663 N N . HIS A 1 93 ? 14.503 8.670 -18.021 1.00 97.81 93 HIS A N 1
ATOM 664 C CA . HIS A 1 93 ? 13.457 8.217 -17.097 1.00 97.81 93 HIS A CA 1
ATOM 665 C C . HIS A 1 93 ? 13.978 8.006 -15.664 1.00 97.81 93 HIS A C 1
ATOM 667 O O . HIS A 1 93 ? 13.333 8.397 -14.692 1.00 97.81 93 HIS A O 1
ATOM 673 N N . LEU A 1 94 ? 15.168 7.415 -15.501 1.00 97.69 94 LEU A N 1
ATOM 674 C CA . LEU A 1 94 ? 15.782 7.236 -14.178 1.00 97.69 94 LEU A CA 1
ATOM 675 C C . LEU A 1 94 ? 16.114 8.578 -13.509 1.00 97.69 94 LEU A C 1
ATOM 677 O O . LEU A 1 94 ? 15.906 8.722 -12.306 1.00 97.69 94 LEU A O 1
ATOM 681 N N . ALA A 1 95 ? 16.593 9.561 -14.276 1.00 96.69 95 ALA A N 1
ATOM 682 C CA . ALA A 1 95 ? 16.873 10.901 -13.768 1.00 96.69 95 ALA A CA 1
ATOM 683 C C . ALA A 1 95 ? 15.590 11.631 -13.332 1.00 96.69 95 ALA A C 1
ATOM 685 O O . ALA A 1 95 ? 15.575 12.285 -12.287 1.00 96.69 95 ALA A O 1
ATOM 686 N N . ALA A 1 96 ? 14.505 11.486 -14.097 1.00 94.62 96 ALA A N 1
ATOM 687 C CA . ALA A 1 96 ? 13.201 12.036 -13.738 1.00 94.62 96 ALA A CA 1
ATOM 688 C C . ALA A 1 96 ? 12.638 11.396 -12.457 1.00 94.62 96 ALA A C 1
ATOM 690 O O . ALA A 1 96 ? 12.150 12.109 -11.580 1.00 94.62 96 ALA A O 1
ATOM 691 N N . LEU A 1 97 ? 12.761 10.072 -12.297 1.00 95.06 97 LEU A N 1
ATOM 692 C CA . LEU A 1 97 ? 12.332 9.380 -11.076 1.00 95.06 97 LEU A CA 1
ATOM 693 C C . LEU A 1 97 ? 13.104 9.833 -9.837 1.00 95.06 97 LEU A C 1
ATOM 695 O O . LEU A 1 97 ? 12.483 10.060 -8.800 1.00 95.06 97 LEU A O 1
ATOM 699 N N . ASP A 1 98 ? 14.427 9.984 -9.933 1.00 94.44 98 ASP A N 1
ATOM 700 C CA . ASP A 1 98 ? 15.244 10.464 -8.814 1.00 94.44 98 ASP A CA 1
ATOM 701 C C . ASP A 1 98 ? 14.798 11.864 -8.371 1.00 94.44 98 ASP A C 1
ATOM 703 O O . ASP A 1 98 ? 14.545 12.092 -7.187 1.00 94.44 98 ASP A O 1
ATOM 707 N N . HIS A 1 99 ? 14.568 12.771 -9.326 1.00 93.38 99 HIS A N 1
ATOM 708 C CA . HIS A 1 99 ? 14.049 14.108 -9.042 1.00 93.38 99 HIS A CA 1
ATOM 709 C C . HIS A 1 99 ? 12.652 14.079 -8.402 1.00 93.38 99 HIS A C 1
ATOM 711 O O . HIS A 1 99 ? 12.412 14.749 -7.395 1.00 93.38 99 HIS A O 1
ATOM 717 N N . ASN A 1 100 ? 11.737 13.273 -8.945 1.00 90.56 100 ASN A N 1
ATOM 718 C CA . ASN A 1 100 ? 10.375 13.151 -8.427 1.00 90.56 100 ASN A CA 1
ATOM 719 C C . ASN A 1 100 ? 10.360 12.548 -7.014 1.00 90.56 100 ASN A C 1
ATOM 721 O O . ASN A 1 100 ? 9.568 12.978 -6.173 1.00 90.56 100 ASN A O 1
ATOM 725 N N . SER A 1 101 ? 11.268 11.610 -6.723 1.00 90.25 101 SER A N 1
ATOM 726 C CA . SER A 1 101 ? 11.349 10.935 -5.424 1.00 90.25 101 SER A CA 1
ATOM 727 C C . SER A 1 101 ? 11.625 11.891 -4.259 1.00 90.25 101 SER A C 1
ATOM 729 O O . SER A 1 101 ? 11.114 11.675 -3.161 1.00 90.25 101 SER A O 1
ATOM 731 N N . GLN A 1 102 ? 12.346 12.993 -4.500 1.00 90.81 102 GLN A N 1
ATOM 732 C CA . GLN A 1 102 ? 12.693 13.988 -3.475 1.00 90.81 102 GLN A CA 1
ATOM 733 C C . GLN A 1 102 ? 11.466 14.684 -2.872 1.00 90.81 102 GLN A C 1
ATOM 735 O O . GLN A 1 102 ? 11.530 15.201 -1.758 1.00 90.81 102 GLN A O 1
ATOM 740 N N . ASN A 1 103 ? 10.342 14.688 -3.592 1.00 88.88 103 ASN A N 1
ATOM 741 C CA . ASN A 1 103 ? 9.109 15.345 -3.168 1.00 88.88 103 ASN A CA 1
ATOM 742 C C . ASN A 1 103 ? 8.115 14.381 -2.495 1.00 88.88 103 ASN A C 1
ATOM 744 O O . ASN A 1 103 ? 7.044 14.805 -2.057 1.00 88.88 103 ASN A O 1
ATOM 748 N N . ILE A 1 104 ? 8.450 13.090 -2.393 1.00 89.31 104 ILE A N 1
ATOM 749 C CA . ILE A 1 104 ? 7.582 12.064 -1.812 1.00 89.31 104 ILE A CA 1
ATOM 750 C C . ILE A 1 104 ? 7.949 11.861 -0.343 1.00 89.31 104 ILE A C 1
ATOM 752 O O . ILE A 1 104 ? 9.033 11.395 -0.012 1.00 89.31 104 ILE A O 1
ATOM 756 N N . GLN A 1 105 ? 7.007 12.173 0.549 1.00 90.25 105 GLN A N 1
ATOM 757 C CA . GLN A 1 105 ? 7.189 12.054 2.005 1.00 90.25 105 GLN A CA 1
ATOM 758 C C . GLN A 1 105 ? 6.512 10.808 2.597 1.00 90.25 105 GLN A C 1
ATOM 760 O O . GLN A 1 105 ? 6.456 10.633 3.814 1.00 90.25 105 GLN A O 1
ATOM 765 N N . THR A 1 106 ? 5.956 9.944 1.748 1.00 90.50 106 THR A N 1
ATOM 766 C CA . THR A 1 106 ? 5.194 8.772 2.180 1.00 90.50 106 THR A CA 1
ATOM 767 C C . THR A 1 106 ? 6.094 7.776 2.906 1.00 90.50 106 THR A C 1
ATOM 769 O O . THR A 1 106 ? 7.028 7.220 2.332 1.00 90.50 106 THR A O 1
ATOM 772 N N . MET A 1 107 ? 5.770 7.498 4.167 1.00 93.31 107 MET A N 1
ATOM 773 C CA . MET A 1 107 ? 6.457 6.484 4.963 1.00 93.31 107 MET A CA 1
ATOM 774 C C . MET A 1 107 ? 5.915 5.095 4.624 1.00 93.31 107 MET A C 1
ATOM 776 O O . MET A 1 107 ? 4.723 4.830 4.780 1.00 93.31 107 MET A O 1
ATOM 780 N N . ILE A 1 108 ? 6.799 4.194 4.196 1.00 93.31 108 ILE A N 1
ATOM 781 C CA . ILE A 1 108 ? 6.434 2.825 3.822 1.00 93.31 108 ILE A CA 1
ATOM 782 C C . ILE A 1 108 ? 6.809 1.873 4.969 1.00 93.31 108 ILE A C 1
ATOM 784 O O . ILE A 1 108 ? 7.982 1.806 5.345 1.00 93.31 108 ILE A O 1
ATOM 788 N N . PRO A 1 109 ? 5.856 1.112 5.541 1.00 95.88 109 PRO A N 1
ATOM 789 C CA . PRO A 1 109 ? 6.176 0.098 6.540 1.00 95.88 109 PRO A CA 1
ATOM 790 C C . PRO A 1 109 ? 7.121 -0.967 5.973 1.00 95.88 109 PRO A C 1
ATOM 792 O O . PRO A 1 109 ? 6.887 -1.487 4.886 1.00 95.88 109 PRO A O 1
ATOM 795 N N . MET A 1 110 ? 8.134 -1.372 6.745 1.00 96.44 110 MET A N 1
ATOM 796 C CA . MET A 1 110 ? 9.127 -2.367 6.303 1.00 96.44 110 MET A CA 1
ATOM 797 C C . MET A 1 110 ? 8.496 -3.691 5.841 1.00 96.44 110 MET A C 1
ATOM 799 O O . MET A 1 110 ? 8.977 -4.320 4.905 1.00 96.44 110 MET A O 1
ATOM 803 N N . GLN A 1 111 ? 7.381 -4.089 6.457 1.00 96.50 111 GLN A N 1
ATOM 804 C CA . GLN A 1 111 ? 6.637 -5.286 6.066 1.00 96.50 111 GLN A CA 1
ATOM 805 C C . GLN A 1 111 ? 6.125 -5.217 4.618 1.00 96.50 111 GLN A C 1
ATOM 807 O O . GLN A 1 111 ? 6.143 -6.228 3.931 1.00 96.50 111 GLN A O 1
ATOM 812 N N . VAL A 1 112 ? 5.719 -4.035 4.136 1.00 97.19 112 VAL A N 1
ATOM 813 C CA . VAL A 1 112 ? 5.270 -3.851 2.745 1.00 97.19 112 VAL A CA 1
ATOM 814 C C . VAL A 1 112 ? 6.416 -4.129 1.776 1.00 97.19 112 VAL A C 1
ATOM 816 O O . VAL A 1 112 ? 6.212 -4.810 0.777 1.00 97.19 112 VAL A O 1
ATOM 819 N N . LEU A 1 113 ? 7.626 -3.652 2.093 1.00 96.56 113 LEU A N 1
ATOM 820 C CA . LEU A 1 113 ? 8.821 -3.916 1.285 1.00 96.56 113 LEU A CA 1
ATOM 821 C C . LEU A 1 113 ? 9.147 -5.415 1.262 1.00 96.56 113 LEU A C 1
ATOM 823 O O . LEU A 1 113 ? 9.337 -5.986 0.194 1.00 96.56 113 LEU A O 1
ATOM 827 N N . GLN A 1 114 ? 9.104 -6.073 2.424 1.00 96.75 114 GLN A N 1
ATOM 828 C CA . GLN A 1 114 ? 9.304 -7.522 2.516 1.00 96.75 114 GLN A CA 1
ATOM 829 C C . GLN A 1 114 ? 8.248 -8.313 1.738 1.00 96.75 114 GLN A C 1
ATOM 831 O O . GLN A 1 114 ? 8.571 -9.332 1.131 1.00 96.75 114 GLN A O 1
ATOM 836 N N . ASP A 1 115 ? 6.986 -7.883 1.758 1.00 97.50 115 ASP A N 1
ATOM 837 C CA . ASP A 1 115 ? 5.926 -8.545 1.003 1.00 97.50 115 ASP A CA 1
ATOM 838 C C . ASP A 1 115 ? 6.181 -8.418 -0.507 1.00 97.50 115 ASP A C 1
ATOM 840 O O . ASP A 1 115 ? 6.088 -9.423 -1.211 1.00 97.50 115 ASP A O 1
ATOM 844 N N . ILE A 1 116 ? 6.605 -7.244 -0.989 1.00 96.94 116 ILE A N 1
ATOM 845 C CA . ILE A 1 116 ? 6.987 -7.028 -2.395 1.00 96.94 116 ILE A CA 1
ATOM 846 C C . ILE A 1 116 ? 8.171 -7.923 -2.791 1.00 96.94 116 ILE A C 1
ATOM 848 O O . ILE A 1 116 ? 8.075 -8.640 -3.789 1.00 96.94 116 ILE A O 1
ATOM 852 N N . ASP A 1 117 ? 9.244 -7.949 -1.994 1.00 96.94 117 ASP A N 1
ATOM 853 C CA . ASP A 1 117 ? 10.441 -8.765 -2.262 1.00 96.94 117 ASP A CA 1
ATOM 854 C C . ASP A 1 117 ? 10.121 -10.266 -2.337 1.00 96.94 117 ASP A C 1
ATOM 856 O O . ASP A 1 117 ? 10.736 -11.016 -3.095 1.00 96.94 117 ASP A O 1
ATOM 860 N N . ASN A 1 118 ? 9.120 -10.712 -1.573 1.00 97.44 118 ASN A N 1
ATOM 861 C CA . ASN A 1 118 ? 8.651 -12.096 -1.558 1.00 97.44 118 ASN A CA 1
ATOM 862 C C . ASN A 1 118 ? 7.502 -12.370 -2.546 1.00 97.44 118 ASN A C 1
ATOM 864 O O . ASN A 1 118 ? 6.859 -13.419 -2.448 1.00 97.44 118 ASN A O 1
ATOM 868 N N . ALA A 1 119 ? 7.211 -11.445 -3.469 1.00 96.31 119 ALA A N 1
ATOM 869 C CA . ALA A 1 119 ? 6.108 -11.531 -4.430 1.00 96.31 119 ALA A CA 1
ATOM 870 C C . ALA A 1 119 ? 4.728 -11.786 -3.781 1.00 96.31 119 ALA A C 1
ATOM 872 O O . ALA A 1 119 ? 3.846 -12.424 -4.364 1.00 96.31 119 ALA A O 1
ATOM 873 N N . LYS A 1 120 ? 4.529 -11.289 -2.558 1.00 96.75 120 LYS A N 1
ATOM 874 C CA . LYS A 1 120 ? 3.248 -11.292 -1.849 1.00 96.75 120 LYS A CA 1
ATOM 875 C C . LYS A 1 120 ? 2.499 -9.997 -2.126 1.00 96.75 120 LYS A C 1
ATOM 877 O O . LYS A 1 120 ? 3.089 -8.940 -2.317 1.00 96.75 120 LYS A O 1
ATOM 882 N N . ASN A 1 121 ? 1.171 -10.073 -2.116 1.00 95.44 121 ASN A N 1
ATOM 883 C CA . ASN A 1 121 ? 0.336 -8.888 -2.266 1.00 95.44 121 ASN A CA 1
ATOM 884 C C . ASN A 1 121 ? 0.444 -8.006 -1.002 1.00 95.44 121 ASN A C 1
ATOM 886 O O . ASN A 1 121 ? -0.056 -8.427 0.046 1.00 95.44 121 ASN A O 1
ATOM 890 N N . PRO A 1 122 ? 1.001 -6.780 -1.086 1.00 95.00 122 PRO A N 1
ATOM 891 C CA . PRO A 1 122 ? 1.153 -5.900 0.074 1.00 95.00 122 PRO A CA 1
ATOM 892 C C . PRO A 1 122 ? -0.187 -5.463 0.683 1.00 95.00 122 PRO A C 1
ATOM 894 O O . PRO A 1 122 ? -0.237 -5.023 1.830 1.00 95.00 122 PRO A O 1
ATOM 897 N N . MET A 1 123 ? -1.303 -5.616 -0.041 1.00 95.00 123 MET A N 1
ATOM 898 C CA . MET A 1 123 ? -2.629 -5.265 0.472 1.00 95.00 123 MET A CA 1
ATOM 899 C C . MET A 1 123 ? -3.154 -6.210 1.546 1.00 95.00 123 MET A C 1
ATOM 901 O O . MET A 1 123 ? -4.058 -5.834 2.295 1.00 95.00 123 MET A O 1
ATOM 905 N N . LEU A 1 124 ? -2.566 -7.402 1.671 1.00 95.31 124 LEU A N 1
ATOM 906 C CA . LEU A 1 124 ? -2.872 -8.307 2.775 1.00 95.31 124 LEU A CA 1
ATOM 907 C C . LEU A 1 124 ? -2.514 -7.674 4.119 1.00 95.31 124 LEU A C 1
ATOM 909 O O . LEU A 1 124 ? -3.302 -7.775 5.052 1.00 95.31 124 LEU A O 1
ATOM 913 N N . LEU A 1 125 ? -1.410 -6.924 4.199 1.00 95.81 125 LEU A N 1
ATOM 914 C CA . LEU A 1 125 ? -1.043 -6.222 5.425 1.00 95.81 125 LEU A CA 1
ATOM 915 C C . LEU A 1 125 ? -2.136 -5.239 5.855 1.00 95.81 125 LEU A C 1
ATOM 917 O O . LEU A 1 125 ? -2.529 -5.227 7.018 1.00 95.81 125 LEU A O 1
ATOM 921 N N . THR A 1 126 ? -2.641 -4.417 4.935 1.00 96.25 126 THR A N 1
ATOM 922 C CA . THR A 1 126 ? -3.703 -3.450 5.249 1.00 96.25 126 THR A CA 1
ATOM 923 C C . THR A 1 126 ? -4.976 -4.154 5.698 1.00 96.25 126 THR A C 1
ATOM 925 O O . THR A 1 126 ? -5.581 -3.740 6.687 1.00 96.25 126 THR A O 1
ATOM 928 N N . LYS A 1 127 ? -5.355 -5.239 5.014 1.00 96.88 127 LYS A N 1
ATOM 929 C CA . LYS A 1 127 ? -6.508 -6.059 5.387 1.00 96.88 127 LYS A CA 1
ATOM 930 C C . LYS A 1 127 ? -6.355 -6.621 6.805 1.00 96.88 127 LYS A C 1
ATOM 932 O O . LYS A 1 127 ? -7.216 -6.374 7.644 1.00 96.88 127 LYS A O 1
ATOM 937 N N . ASP A 1 128 ? -5.243 -7.291 7.092 1.00 96.69 128 ASP A N 1
ATOM 938 C CA . ASP A 1 128 ? -4.983 -7.918 8.392 1.00 96.69 128 ASP A CA 1
ATOM 939 C C . ASP A 1 128 ? -4.969 -6.882 9.526 1.00 96.69 128 ASP A C 1
ATOM 941 O O . ASP A 1 128 ? -5.474 -7.125 10.624 1.00 96.69 128 ASP A O 1
ATOM 945 N N . ARG A 1 129 ? -4.407 -5.692 9.271 1.00 96.56 129 ARG A N 1
ATOM 946 C CA . ARG A 1 129 ? -4.387 -4.590 10.244 1.00 96.56 129 ARG A CA 1
ATOM 947 C C . ARG A 1 129 ? -5.784 -4.045 10.508 1.00 96.56 129 ARG A C 1
ATOM 949 O O . ARG A 1 129 ? -6.098 -3.783 11.666 1.00 96.56 129 ARG A O 1
ATOM 956 N N . LEU A 1 130 ? -6.612 -3.906 9.474 1.00 97.94 130 LEU A N 1
ATOM 957 C CA . LEU A 1 130 ? -7.994 -3.456 9.612 1.00 97.94 130 LEU A CA 1
ATOM 958 C C . LEU A 1 130 ? -8.835 -4.470 10.402 1.00 97.94 130 LEU A C 1
ATOM 960 O O . LEU A 1 130 ? -9.517 -4.094 11.354 1.00 97.94 130 LEU A O 1
ATOM 964 N N . GLU A 1 131 ? -8.737 -5.755 10.059 1.00 98.12 131 GLU A N 1
ATOM 965 C CA . GLU A 1 131 ? -9.445 -6.841 10.748 1.00 98.12 131 GLU A CA 1
ATOM 966 C C . GLU A 1 131 ? -9.027 -6.947 12.220 1.00 98.12 131 GLU A C 1
ATOM 968 O O . GLU A 1 131 ? -9.873 -7.042 13.116 1.00 98.12 131 GLU A O 1
ATOM 973 N N . ARG A 1 132 ? -7.720 -6.859 12.494 1.00 98.00 132 ARG A N 1
ATOM 974 C CA . ARG A 1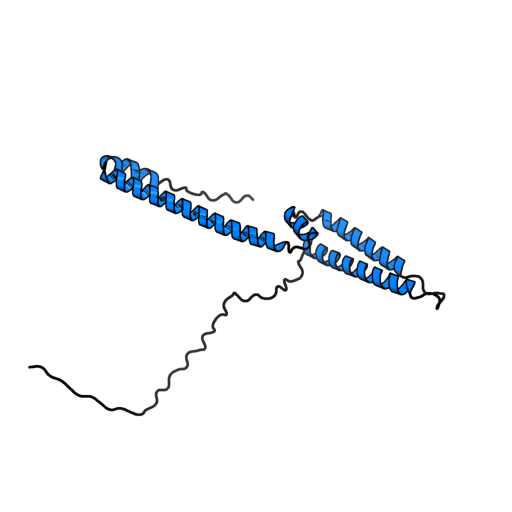 132 ? -7.196 -6.847 13.862 1.00 98.00 132 ARG A CA 1
ATOM 975 C C . ARG A 1 132 ? -7.676 -5.629 14.644 1.00 98.00 132 ARG A C 1
ATOM 977 O O . ARG A 1 132 ? -8.113 -5.800 15.776 1.00 98.00 132 ARG A O 1
ATOM 984 N N . ALA A 1 133 ? -7.626 -4.433 14.058 1.00 98.25 133 ALA A N 1
ATOM 985 C CA . ALA A 1 133 ? -8.083 -3.216 14.722 1.00 98.25 133 ALA A CA 1
ATOM 986 C C . ALA A 1 133 ? -9.576 -3.291 15.071 1.00 98.25 133 ALA A C 1
ATOM 988 O O . ALA A 1 133 ? -9.966 -2.944 16.183 1.00 98.25 133 ALA A O 1
ATOM 989 N N . ALA A 1 134 ? -10.407 -3.803 14.158 1.00 97.62 134 ALA A N 1
ATOM 990 C CA . ALA A 1 134 ? -11.832 -3.998 14.410 1.00 97.62 134 ALA A CA 1
ATOM 991 C C . ALA A 1 134 ? -12.081 -5.017 15.534 1.00 97.62 134 ALA A C 1
ATOM 993 O O . ALA A 1 134 ? -12.864 -4.750 16.446 1.00 97.62 134 ALA A O 1
ATOM 994 N N . THR A 1 135 ? -11.375 -6.150 15.505 1.00 98.50 135 THR A N 1
ATOM 995 C CA . THR A 1 135 ? -11.485 -7.198 16.531 1.00 98.50 135 THR A CA 1
ATOM 996 C C . THR A 1 135 ? -11.054 -6.679 17.901 1.00 98.50 135 THR A C 1
ATOM 998 O O . THR A 1 135 ? -11.743 -6.892 18.896 1.00 98.50 135 THR A O 1
ATOM 1001 N N . GLU A 1 136 ? -9.932 -5.963 17.962 1.00 98.38 136 GLU A N 1
ATOM 1002 C CA . GLU A 1 136 ? -9.400 -5.391 19.197 1.00 98.38 136 GLU A CA 1
ATOM 1003 C C . GLU A 1 136 ? -10.331 -4.311 19.760 1.00 98.38 136 GLU A C 1
ATOM 1005 O O . GLU A 1 136 ? -10.615 -4.320 20.955 1.00 98.38 136 GLU A O 1
ATOM 1010 N N . ASN A 1 137 ? -10.896 -3.453 18.906 1.00 98.19 137 ASN A N 1
ATOM 1011 C CA . ASN A 1 137 ? -11.878 -2.447 19.310 1.00 98.19 137 ASN A CA 1
ATOM 1012 C C . ASN A 1 137 ? -13.149 -3.092 19.896 1.00 98.19 137 ASN A C 1
ATOM 1014 O O . ASN A 1 137 ? -13.583 -2.743 20.992 1.00 98.19 137 ASN A O 1
ATOM 1018 N N . GLN A 1 138 ? -13.706 -4.104 19.224 1.00 98.38 138 GLN A N 1
ATOM 1019 C CA . GLN A 1 138 ? -14.874 -4.834 19.733 1.00 98.38 138 GLN A CA 1
ATOM 1020 C C . GLN A 1 138 ? -14.581 -5.537 21.059 1.00 98.38 138 GLN A C 1
ATOM 1022 O O . GLN A 1 138 ? -15.390 -5.490 21.986 1.00 98.38 138 GLN A O 1
ATOM 1027 N N . PHE A 1 139 ? -13.410 -6.161 21.170 1.00 98.25 139 PHE A N 1
ATOM 1028 C CA . PHE A 1 139 ? -12.986 -6.824 22.394 1.00 98.25 139 PHE A CA 1
ATOM 1029 C C . PHE A 1 139 ? -12.816 -5.835 23.554 1.00 98.25 139 PHE A C 1
ATOM 1031 O O . PHE A 1 139 ? -13.244 -6.119 24.674 1.00 98.25 139 PHE A O 1
ATOM 1038 N N . MET A 1 140 ? -12.241 -4.660 23.293 1.00 98.31 140 MET A N 1
ATOM 1039 C CA . MET A 1 140 ? -12.104 -3.598 24.289 1.00 98.31 140 MET A CA 1
ATOM 1040 C C . MET A 1 140 ? -13.462 -3.051 24.731 1.00 98.31 140 MET A C 1
ATOM 1042 O O . MET A 1 140 ? -13.700 -2.955 25.933 1.00 98.31 140 MET A O 1
ATOM 1046 N N . ASN A 1 141 ? -14.386 -2.799 23.801 1.00 97.94 141 ASN A N 1
ATOM 1047 C CA . ASN A 1 141 ? -15.751 -2.395 24.146 1.00 97.94 141 ASN A CA 1
ATOM 1048 C C . ASN A 1 141 ? -16.462 -3.456 24.996 1.00 97.94 141 ASN A C 1
ATOM 1050 O O . ASN A 1 141 ? -17.089 -3.123 25.997 1.00 97.94 141 ASN A O 1
ATOM 1054 N N . GLY A 1 142 ? -16.301 -4.742 24.668 1.00 98.44 142 GLY A N 1
ATOM 1055 C CA . GLY A 1 142 ? -16.839 -5.834 25.482 1.00 98.44 142 GLY A CA 1
ATOM 1056 C C . GLY A 1 142 ? -16.293 -5.840 26.914 1.00 98.44 142 GLY A C 1
ATOM 1057 O O . GLY A 1 142 ? -17.046 -6.069 27.859 1.00 98.44 142 GLY A O 1
ATOM 1058 N N . LYS A 1 143 ? -15.001 -5.534 27.100 1.00 98.50 143 LYS A N 1
ATOM 1059 C CA . LYS A 1 143 ? -14.401 -5.388 28.436 1.00 98.50 143 LYS A CA 1
ATOM 1060 C C . LYS A 1 143 ? -14.973 -4.203 29.208 1.00 98.50 143 LYS A C 1
ATOM 1062 O O . LYS A 1 143 ? -15.238 -4.357 30.395 1.00 98.50 143 LYS A O 1
ATOM 1067 N N . ILE A 1 144 ? -15.155 -3.055 28.556 1.00 97.62 144 ILE A N 1
ATOM 1068 C CA . ILE A 1 144 ? -15.732 -1.856 29.182 1.00 97.62 144 ILE A CA 1
ATOM 1069 C C . ILE A 1 144 ? -17.140 -2.173 29.697 1.00 97.62 144 ILE A C 1
ATOM 1071 O O . ILE A 1 144 ? -17.390 -2.050 30.894 1.00 97.62 144 ILE A O 1
ATOM 1075 N N . VAL A 1 145 ? -17.999 -2.728 28.836 1.00 97.69 145 VAL A N 1
ATOM 1076 C CA . VAL A 1 145 ? -19.374 -3.118 29.197 1.00 97.69 145 VAL A CA 1
ATOM 1077 C C . VAL A 1 145 ? -19.396 -4.148 30.331 1.00 97.69 145 VAL A C 1
ATOM 1079 O O . VAL A 1 145 ? -20.229 -4.069 31.236 1.00 97.69 145 VAL A O 1
ATOM 1082 N N . ALA A 1 146 ? -18.475 -5.116 30.324 1.00 98.00 146 ALA A N 1
ATOM 1083 C CA . ALA A 1 146 ? -18.379 -6.110 31.391 1.00 98.00 146 ALA A CA 1
ATOM 1084 C C . ALA A 1 146 ? -17.980 -5.484 32.738 1.00 98.00 146 ALA A C 1
ATOM 1086 O O . ALA A 1 146 ? -18.532 -5.863 33.771 1.00 98.00 146 ALA A O 1
ATOM 1087 N N . ILE A 1 147 ? -17.051 -4.523 32.736 1.00 97.31 147 ILE A N 1
ATOM 1088 C CA . ILE A 1 147 ? -16.630 -3.801 33.944 1.00 97.31 147 ILE A CA 1
ATOM 1089 C C . ILE A 1 147 ? -17.771 -2.927 34.473 1.00 97.31 147 ILE A C 1
ATOM 1091 O O . ILE A 1 147 ? -18.029 -2.941 35.675 1.00 97.31 147 ILE A O 1
ATOM 1095 N N . GLU A 1 148 ? -18.479 -2.211 33.600 1.00 95.06 148 GLU A N 1
ATOM 1096 C CA . GLU A 1 148 ? -19.653 -1.408 33.970 1.00 95.06 148 GLU A CA 1
ATOM 1097 C C . GLU A 1 148 ? -20.750 -2.277 34.591 1.00 95.06 148 GLU A C 1
ATOM 1099 O O . GLU A 1 148 ? -21.246 -1.977 35.679 1.00 95.06 148 GLU A O 1
ATOM 1104 N N . SER A 1 149 ? -21.059 -3.411 33.955 1.00 96.31 149 SER A N 1
ATOM 1105 C CA . SER A 1 149 ? -22.044 -4.376 34.457 1.00 96.31 149 SER A CA 1
ATOM 1106 C C . SER A 1 149 ? -21.626 -4.950 35.811 1.00 96.31 149 SER A C 1
ATOM 1108 O O . SER A 1 149 ? -22.429 -5.013 36.739 1.00 96.31 149 SER A O 1
ATOM 1110 N N . TYR A 1 150 ? -20.350 -5.324 35.958 1.00 96.62 150 TYR A N 1
ATOM 1111 C CA . TYR A 1 150 ? -19.807 -5.804 37.226 1.00 96.62 150 TYR A CA 1
ATOM 1112 C C . TYR A 1 150 ? -19.920 -4.747 38.327 1.00 96.62 150 TYR A C 1
ATOM 1114 O O . TYR A 1 150 ? -20.342 -5.067 39.437 1.00 96.62 150 TYR A O 1
ATOM 1122 N N . ARG A 1 151 ? -19.589 -3.487 38.023 1.00 94.00 151 ARG A N 1
ATOM 1123 C CA . ARG A 1 151 ? -19.713 -2.377 38.973 1.00 94.00 151 ARG A CA 1
ATOM 1124 C C . ARG A 1 151 ? -21.165 -2.182 39.408 1.00 94.00 151 ARG A C 1
ATOM 1126 O O . ARG A 1 151 ? -21.407 -2.020 40.598 1.00 94.00 151 ARG A O 1
ATOM 1133 N N . SER A 1 152 ? -22.116 -2.250 38.473 1.00 93.00 152 SER A N 1
ATOM 1134 C CA . SER A 1 152 ? -23.549 -2.181 38.782 1.00 93.00 152 SER A CA 1
ATOM 1135 C C . SER A 1 152 ? -23.966 -3.298 39.739 1.00 93.00 152 SER A C 1
ATOM 1137 O O . SER A 1 152 ? -24.509 -3.019 40.802 1.00 93.00 152 SER A O 1
ATOM 1139 N N . TYR A 1 153 ? -23.645 -4.555 39.419 1.00 95.62 153 TYR A N 1
ATOM 1140 C CA . TYR A 1 153 ? -24.018 -5.695 40.264 1.00 95.62 153 TYR A CA 1
ATOM 1141 C C . TYR A 1 153 ? -23.359 -5.660 41.641 1.00 95.62 153 TYR A C 1
ATOM 1143 O O . TYR A 1 153 ? -23.974 -6.042 42.637 1.00 95.62 153 TYR A O 1
ATOM 1151 N N . LEU A 1 154 ? -22.110 -5.198 41.710 1.00 94.56 154 LEU A N 1
ATOM 1152 C CA . LEU A 1 154 ? -21.414 -5.021 42.975 1.00 94.56 154 LEU A CA 1
ATOM 1153 C C . LEU A 1 154 ? -22.096 -3.949 43.830 1.00 94.56 154 LEU A C 1
ATOM 1155 O O . LEU A 1 154 ? -22.312 -4.177 45.018 1.00 94.56 154 LEU A O 1
ATOM 1159 N N . ASN A 1 155 ? -22.459 -2.812 43.235 1.00 93.19 155 ASN A N 1
ATOM 1160 C CA . ASN A 1 155 ? -23.178 -1.752 43.934 1.00 93.19 155 ASN A CA 1
ATOM 1161 C C . ASN A 1 155 ? -24.530 -2.253 44.457 1.00 93.19 155 ASN A C 1
ATOM 1163 O O . ASN A 1 155 ? -24.825 -2.053 45.632 1.00 93.19 155 ASN A O 1
ATOM 1167 N N . ASP A 1 156 ? -25.301 -2.975 43.642 1.00 93.12 156 ASP A N 1
ATOM 1168 C CA . ASP A 1 156 ? -26.592 -3.539 44.055 1.00 93.12 156 ASP A CA 1
ATOM 1169 C C . ASP A 1 156 ? -26.444 -4.494 45.251 1.00 93.12 156 ASP A C 1
ATOM 1171 O O . ASP A 1 156 ? -27.189 -4.404 46.230 1.00 93.12 156 ASP A O 1
ATOM 1175 N N . ALA A 1 157 ? -25.449 -5.387 45.215 1.00 95.56 157 ALA A N 1
ATOM 1176 C CA . ALA A 1 157 ? -25.175 -6.322 46.306 1.00 95.56 157 ALA A CA 1
ATOM 1177 C C . ALA A 1 157 ? -24.711 -5.612 47.593 1.00 95.56 157 ALA A C 1
ATOM 1179 O O . ALA A 1 157 ? -25.077 -6.019 48.703 1.00 95.56 157 ALA A O 1
ATOM 1180 N N . LEU A 1 158 ? -23.923 -4.539 47.456 1.00 94.69 158 LEU A N 1
ATOM 1181 C CA . LEU A 1 158 ? -23.503 -3.708 48.582 1.00 94.69 158 LEU A CA 1
ATOM 1182 C C . LEU A 1 158 ? -24.687 -2.975 49.209 1.00 94.69 158 LEU A C 1
ATOM 1184 O O . LEU A 1 158 ? -24.803 -2.998 50.427 1.00 94.69 158 LEU A O 1
ATOM 1188 N N . LEU A 1 159 ? -25.594 -2.403 48.414 1.00 94.06 159 LEU A N 1
ATOM 1189 C CA . LEU A 1 159 ? -26.787 -1.711 48.920 1.00 94.06 159 LEU A CA 1
ATOM 1190 C C . LEU A 1 159 ? -27.756 -2.655 49.634 1.00 94.06 159 LEU A C 1
ATOM 1192 O O . LEU A 1 159 ? -28.350 -2.279 50.641 1.00 94.06 159 LEU A O 1
ATOM 1196 N N . GLN A 1 160 ? -27.883 -3.897 49.157 1.00 94.38 160 GLN A N 1
ATOM 1197 C CA . GLN A 1 160 ? -28.672 -4.923 49.846 1.00 94.38 160 GLN A CA 1
ATOM 1198 C C . GLN A 1 160 ? -28.094 -5.283 51.220 1.00 94.38 160 GLN A C 1
ATOM 1200 O O . GLN A 1 160 ? -28.848 -5.578 52.145 1.00 94.38 160 GLN A O 1
ATOM 1205 N N . SER A 1 161 ? -26.765 -5.277 51.347 1.00 95.94 161 SER A N 1
ATOM 1206 C CA . SER A 1 161 ? -26.066 -5.670 52.578 1.00 95.94 161 SER A CA 1
ATOM 1207 C C . SER A 1 161 ? -25.849 -4.497 53.545 1.00 95.94 161 SER A C 1
ATOM 1209 O O . SER A 1 161 ? -25.815 -4.709 54.755 1.00 95.94 161 SER A O 1
ATOM 1211 N N . PHE A 1 162 ? -25.711 -3.279 53.012 1.00 95.50 162 PHE A N 1
ATOM 1212 C CA . PHE A 1 162 ? -25.352 -2.043 53.718 1.00 95.50 162 PHE A CA 1
ATOM 1213 C C . PHE A 1 162 ? -26.101 -0.834 53.115 1.00 95.50 162 PHE A C 1
ATOM 1215 O O . PHE A 1 162 ? -25.522 -0.059 52.341 1.00 95.50 162 PHE A O 1
ATOM 1222 N N . PRO A 1 163 ? -27.395 -0.651 53.433 1.00 92.50 163 PRO A N 1
ATOM 1223 C CA . PRO A 1 163 ? -28.220 0.417 52.855 1.00 92.50 163 PRO A CA 1
ATOM 1224 C C . PRO A 1 163 ? -27.683 1.836 53.106 1.00 92.50 163 PRO A C 1
ATOM 1226 O O . PRO A 1 163 ? -27.884 2.739 52.301 1.00 92.50 163 PRO A O 1
ATOM 1229 N N . GLU A 1 164 ? -26.946 2.049 54.195 1.00 92.44 164 GLU A N 1
ATOM 1230 C CA . GLU A 1 164 ? -26.327 3.328 54.549 1.00 92.44 164 GLU A CA 1
ATOM 1231 C C . GLU A 1 164 ? -25.258 3.816 53.550 1.00 92.44 164 GLU A C 1
ATOM 1233 O O . GLU A 1 164 ? -24.854 4.982 53.595 1.00 92.44 164 GLU A O 1
ATOM 1238 N N . LEU A 1 165 ? -24.795 2.950 52.637 1.00 91.06 165 LEU A N 1
ATOM 1239 C CA . LEU A 1 165 ? -23.807 3.292 51.610 1.00 91.06 165 LEU A CA 1
ATOM 1240 C C . LEU A 1 165 ? -24.407 3.978 50.369 1.00 91.06 165 LEU A C 1
ATOM 1242 O O . LEU A 1 165 ? -23.651 4.533 49.571 1.00 91.06 165 LEU A O 1
ATOM 1246 N N . GLU A 1 166 ? -25.734 4.013 50.220 1.00 88.56 166 GLU A N 1
ATOM 1247 C CA . GLU A 1 166 ? -26.446 4.620 49.080 1.00 88.56 166 GLU A CA 1
ATOM 1248 C C . GLU A 1 166 ? -25.965 6.022 48.650 1.00 88.56 166 GLU A C 1
ATOM 1250 O O . GLU A 1 166 ? -25.672 6.203 47.459 1.00 88.56 166 GLU A O 1
ATOM 1255 N N . PRO A 1 167 ? -25.779 7.007 49.554 1.00 87.00 167 PRO A N 1
ATOM 1256 C CA . PRO A 1 167 ? -25.321 8.339 49.150 1.00 87.00 167 PRO A CA 1
ATOM 1257 C C . PRO A 1 167 ? -23.879 8.360 48.606 1.00 87.00 167 PRO A C 1
ATOM 1259 O O . PRO A 1 167 ? -23.498 9.287 47.891 1.00 87.00 167 PRO A O 1
ATOM 1262 N N . HIS A 1 168 ? -23.068 7.344 48.914 1.00 86.62 168 HIS A N 1
ATOM 1263 C CA . HIS A 1 168 ? -21.657 7.287 48.523 1.00 86.62 168 HIS A CA 1
ATOM 1264 C C . HIS A 1 168 ? -21.434 6.537 47.201 1.00 86.62 168 HIS A C 1
ATOM 1266 O O . HIS A 1 168 ? -20.487 6.848 46.481 1.00 86.62 168 HIS A O 1
ATOM 1272 N N . LEU A 1 169 ? -22.299 5.577 46.857 1.00 83.94 169 LEU A N 1
ATOM 1273 C CA . LEU A 1 169 ? -22.148 4.744 45.654 1.00 83.94 169 LEU A CA 1
ATOM 1274 C C . LEU A 1 169 ? -22.708 5.402 44.382 1.00 83.94 169 LEU A C 1
ATOM 1276 O O . LEU A 1 169 ? -22.197 5.165 43.291 1.00 83.94 169 LEU A O 1
ATOM 1280 N N . THR A 1 170 ? -23.708 6.273 44.519 1.00 71.56 170 THR A N 1
ATOM 1281 C CA . THR A 1 170 ? -24.372 6.981 43.406 1.00 71.56 170 THR A CA 1
ATOM 1282 C C . THR A 1 170 ? -23.599 8.208 42.907 1.00 71.56 170 THR A C 1
ATOM 1284 O O . THR A 1 170 ? -23.735 8.615 41.756 1.00 71.56 170 THR A O 1
ATOM 1287 N N . THR A 1 171 ? -22.728 8.780 43.742 1.00 61.53 171 THR A N 1
ATOM 1288 C CA . THR A 1 171 ? -21.958 9.995 43.417 1.00 61.53 171 THR A CA 1
ATOM 1289 C C . THR A 1 171 ? -20.906 9.762 42.321 1.00 61.53 171 THR A C 1
ATOM 1291 O O . THR A 1 171 ? -20.593 10.673 41.555 1.00 61.53 171 THR A O 1
ATOM 1294 N N . HIS A 1 172 ? -20.372 8.543 42.198 1.00 56.78 172 HIS A N 1
ATOM 1295 C CA . HIS A 1 172 ? -19.307 8.235 41.234 1.00 56.78 172 HIS A CA 1
ATOM 1296 C C . HIS A 1 172 ? -19.822 8.024 39.793 1.00 56.78 172 HIS A C 1
ATOM 1298 O O . HIS A 1 172 ? -19.018 7.930 38.866 1.00 56.78 172 HIS A O 1
ATOM 1304 N N . ASP A 1 173 ? -21.142 7.976 39.582 1.00 55.59 173 ASP A N 1
ATOM 1305 C CA . ASP A 1 173 ? -21.739 7.862 38.244 1.00 55.59 173 ASP A CA 1
ATOM 1306 C C . ASP A 1 173 ? -21.811 9.201 37.489 1.00 55.59 173 ASP A C 1
ATOM 1308 O O . ASP A 1 173 ? -21.818 9.222 36.265 1.00 55.59 173 ASP A O 1
ATOM 1312 N N . MET A 1 174 ? -21.795 10.340 38.194 1.00 47.78 174 MET A N 1
ATOM 1313 C CA . MET A 1 174 ? -21.946 11.669 37.575 1.00 47.78 174 MET A CA 1
ATOM 1314 C C . MET A 1 174 ? -20.628 12.356 37.184 1.00 47.78 174 MET A C 1
ATOM 1316 O O . MET A 1 174 ? -20.656 13.447 36.615 1.00 47.78 174 MET A O 1
ATOM 1320 N N . MET A 1 175 ? -19.471 11.744 37.452 1.00 47.91 175 MET A N 1
ATOM 1321 C CA . MET A 1 175 ? -18.185 12.181 36.885 1.00 47.91 175 MET A CA 1
ATOM 1322 C C . MET A 1 175 ? -17.936 11.488 35.538 1.00 47.91 175 MET A C 1
ATOM 1324 O O . MET A 1 175 ? -16.866 10.939 35.287 1.00 47.91 175 MET A O 1
ATOM 1328 N N . GLU A 1 176 ? -18.949 11.471 34.674 1.00 48.97 176 GLU A N 1
ATOM 1329 C CA . GLU A 1 176 ? -18.790 11.063 33.285 1.00 48.97 176 GLU A CA 1
ATOM 1330 C C . GLU A 1 176 ? -17.910 12.099 32.574 1.00 48.97 176 GLU A C 1
ATOM 1332 O O . GLU A 1 176 ? -18.106 13.314 32.676 1.00 48.97 176 GLU A O 1
ATOM 1337 N N . VAL A 1 177 ? -16.864 11.602 31.921 1.00 51.41 177 VAL A N 1
ATOM 1338 C CA . VAL A 1 177 ? -15.811 12.379 31.273 1.00 51.41 177 VAL A CA 1
ATOM 1339 C C . VAL A 1 177 ? -16.429 13.294 30.217 1.00 51.41 177 VAL A C 1
ATOM 1341 O O . VAL A 1 177 ? -16.744 12.872 29.106 1.00 51.41 177 VAL A O 1
ATOM 1344 N N . LYS A 1 178 ? -16.553 14.582 30.549 1.00 44.41 178 LYS A N 1
ATOM 1345 C CA . LYS A 1 178 ? -16.734 15.648 29.567 1.0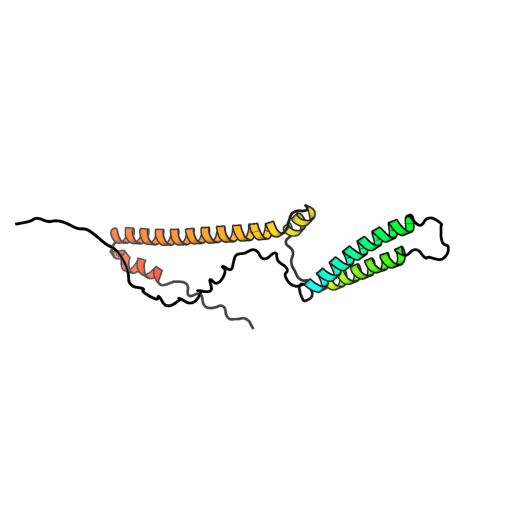0 44.41 178 LYS A CA 1
ATOM 1346 C C . LYS A 1 178 ? -15.483 15.668 28.687 1.00 44.41 178 LYS A C 1
ATOM 1348 O O . LYS A 1 178 ? -14.472 16.267 29.048 1.00 44.41 178 LYS A O 1
ATOM 1353 N N . LEU A 1 179 ? -15.535 14.968 27.556 1.00 48.41 179 LEU A N 1
ATOM 1354 C CA . LEU A 1 179 ? -14.607 15.164 26.447 1.00 48.41 179 LEU A CA 1
ATOM 1355 C C . LEU A 1 179 ? -14.807 16.604 25.958 1.00 48.41 179 LEU A C 1
ATOM 1357 O O . LEU A 1 179 ? -15.712 16.894 25.179 1.00 48.41 179 LEU A O 1
ATOM 1361 N N . GLU A 1 180 ? -14.011 17.525 26.498 1.00 49.25 180 GLU A N 1
ATOM 1362 C CA . GLU A 1 180 ? -13.853 18.862 25.933 1.00 49.25 180 GLU A CA 1
ATOM 1363 C C . GLU A 1 180 ? -13.413 18.702 24.464 1.00 49.25 180 GLU A C 1
ATOM 1365 O O . GLU A 1 180 ? -12.476 17.940 24.196 1.00 49.25 180 GLU A O 1
ATOM 1370 N N . PRO A 1 181 ? -14.081 19.364 23.501 1.00 55.53 181 PRO A N 1
ATOM 1371 C CA . PRO A 1 181 ? -13.650 19.335 22.113 1.00 55.53 181 PRO A CA 1
ATOM 1372 C C . PRO A 1 181 ? -12.239 19.920 22.035 1.00 55.53 181 PRO A C 1
ATOM 1374 O O . PRO A 1 181 ? -11.995 21.045 22.475 1.00 55.53 181 PRO A O 1
ATOM 1377 N N . THR A 1 182 ? -11.300 19.139 21.501 1.00 62.09 182 THR A N 1
ATOM 1378 C CA . THR A 1 182 ? -9.953 19.611 21.172 1.00 62.09 182 THR A CA 1
ATOM 1379 C C . THR A 1 182 ? -10.067 20.894 20.349 1.00 62.09 182 THR A C 1
ATOM 1381 O O . THR A 1 182 ? -10.786 20.876 19.348 1.00 62.09 182 THR A O 1
ATOM 1384 N N . PRO A 1 183 ? -9.411 21.999 20.748 1.00 56.28 183 PRO A N 1
ATOM 1385 C CA . PRO A 1 183 ? -9.436 23.217 19.957 1.00 56.28 183 PRO A CA 1
ATOM 1386 C C . PRO A 1 183 ? -8.829 22.920 18.586 1.00 56.28 183 PRO A C 1
ATOM 1388 O O . PRO A 1 183 ? -7.723 22.379 18.509 1.00 56.28 183 PRO A O 1
ATOM 1391 N N . ASP A 1 184 ? -9.566 23.265 17.528 1.00 55.31 184 ASP A N 1
ATOM 1392 C CA . ASP A 1 184 ? -9.037 23.303 16.169 1.00 55.31 184 ASP A CA 1
ATOM 1393 C C . ASP A 1 184 ? -7.760 24.148 16.184 1.00 55.31 184 ASP A C 1
ATOM 1395 O O . ASP A 1 184 ? -7.770 25.337 16.522 1.00 55.31 184 ASP A O 1
ATOM 1399 N N . VAL A 1 185 ? -6.641 23.493 15.890 1.00 60.00 185 VAL A N 1
ATOM 1400 C CA . VAL A 1 185 ? -5.353 24.157 15.711 1.00 60.00 185 VAL A CA 1
ATOM 1401 C C . VAL A 1 185 ? -5.386 24.827 14.329 1.00 60.00 185 VAL A C 1
ATOM 1403 O O . VAL A 1 185 ? -5.810 24.169 13.377 1.00 60.00 185 VAL A O 1
ATOM 1406 N N . PRO A 1 186 ? -5.002 26.115 14.224 1.00 62.22 186 PRO A N 1
ATOM 1407 C CA . PRO A 1 186 ? -5.079 26.896 12.987 1.00 62.22 186 PRO A CA 1
ATOM 1408 C C . PRO A 1 186 ? -4.194 26.369 11.853 1.00 62.22 186 PRO A C 1
ATOM 1410 O O . PRO A 1 186 ? -3.135 25.765 12.148 1.00 62.22 186 PRO A O 1
#

Secondary structure (DSSP, 8-state):
-----------------PPPPP----PPPS-S-----PPPPPSHHHHHHHHHHHHHHHHHHHHHHHHHHHH--SS-TT---SHHHHHHHHHHHHHHHHHHHTT--PPPPHHHHHHHHTT--THHHHHHHHHHHHHHHHHHHHHHHHHHHHHHHHHHHHHHH-GGGHHHHSGGGS-----PPPP---

Sequence (186 aa):
MITHPASPTSPSSSAFVPAVPAPSTSTPAPDSPRLSQTPPPTGLQGDLEVELVGLANALYNLGTTVISDLSREKDKPGVGKQVGLRVNQVVDHLAALDHNSQNIQTMIPMQVLQDIDNAKNPMLLTKDRLERAATENQFMNGKIVAIESYRSYLNDALLQSFPELEPHLTTHDMMEVKLEPTPDVP